Protein AF-A0A954YYA7-F1 (afdb_monomer_lite)

Radius of gyration: 31.69 Å; chains: 1; bounding box: 72×31×92 Å

Structure (mmCIF, N/CA/C/O backbone):
data_AF-A0A954YYA7-F1
#
_entry.id   AF-A0A954YYA7-F1
#
loop_
_atom_site.group_PDB
_atom_site.id
_atom_site.type_symbol
_atom_site.label_atom_id
_atom_site.label_alt_id
_atom_site.label_comp_id
_atom_site.label_asym_id
_atom_site.label_entity_id
_atom_site.label_seq_id
_atom_site.pdbx_PDB_ins_code
_atom_site.Cartn_x
_atom_site.Cartn_y
_atom_site.Cartn_z
_atom_site.occupancy
_atom_site.B_iso_or_equiv
_atom_site.auth_seq_id
_atom_site.auth_comp_id
_atom_site.auth_asym_id
_atom_site.auth_atom_id
_atom_site.pdbx_PDB_model_num
ATOM 1 N N . MET A 1 1 ? 21.277 -7.406 -59.909 1.00 44.31 1 MET A N 1
ATOM 2 C CA . MET A 1 1 ? 22.259 -6.476 -60.504 1.00 44.31 1 MET A CA 1
ATOM 3 C C . MET A 1 1 ? 23.336 -6.189 -59.470 1.00 44.31 1 MET A C 1
ATOM 5 O O . MET A 1 1 ? 23.131 -5.370 -58.589 1.00 44.31 1 MET A O 1
ATOM 9 N N . THR A 1 2 ? 24.444 -6.922 -59.521 1.00 53.91 2 THR A N 1
ATOM 10 C CA . THR A 1 2 ? 25.636 -6.702 -58.695 1.00 53.91 2 THR A CA 1
ATOM 11 C C . THR A 1 2 ? 26.531 -5.709 -59.429 1.00 53.91 2 THR A C 1
ATOM 13 O O . THR A 1 2 ? 27.188 -6.060 -60.407 1.00 53.91 2 THR A O 1
ATOM 16 N N . GLN A 1 3 ? 26.519 -4.442 -59.009 1.00 51.59 3 GLN A N 1
ATOM 17 C CA . GLN A 1 3 ? 27.527 -3.480 -59.451 1.00 51.59 3 GLN A CA 1
ATOM 18 C C . GLN A 1 3 ? 28.881 -3.970 -58.930 1.00 51.59 3 GLN A C 1
ATOM 20 O O . GLN A 1 3 ? 29.188 -3.861 -57.746 1.00 51.59 3 GLN A O 1
ATOM 25 N N . SER A 1 4 ? 29.657 -4.584 -59.820 1.00 55.78 4 SER A N 1
ATOM 26 C CA . SER A 1 4 ? 31.029 -4.997 -59.561 1.00 55.78 4 SER A CA 1
ATOM 27 C C . SER A 1 4 ? 31.821 -3.773 -59.104 1.00 55.78 4 SER A C 1
ATOM 29 O O . SER A 1 4 ? 31.998 -2.834 -59.881 1.00 55.78 4 SER A O 1
ATOM 31 N N . GLN A 1 5 ? 32.277 -3.774 -57.848 1.00 58.59 5 GLN A N 1
ATOM 32 C CA . GLN A 1 5 ? 33.229 -2.798 -57.322 1.00 58.59 5 GLN A CA 1
ATOM 33 C C . GLN A 1 5 ? 34.482 -2.845 -58.196 1.00 58.59 5 GLN A C 1
ATOM 35 O O . GLN A 1 5 ? 35.354 -3.695 -58.031 1.00 58.59 5 GLN A O 1
ATOM 40 N N . LYS A 1 6 ? 34.559 -1.945 -59.174 1.00 69.56 6 LYS A N 1
ATOM 41 C CA . LYS A 1 6 ? 35.792 -1.685 -59.904 1.00 69.56 6 LYS A CA 1
ATOM 42 C C . LYS A 1 6 ? 36.739 -1.069 -58.880 1.00 69.56 6 LYS A C 1
ATOM 44 O O . LYS A 1 6 ? 36.570 0.094 -58.525 1.00 69.56 6 LYS A O 1
ATOM 49 N N . ALA A 1 7 ? 37.645 -1.878 -58.331 1.00 70.69 7 ALA A N 1
ATOM 50 C CA . ALA A 1 7 ? 38.639 -1.429 -57.367 1.00 70.69 7 ALA A CA 1
ATOM 51 C C . ALA A 1 7 ? 39.423 -0.275 -58.001 1.00 70.69 7 ALA A C 1
ATOM 53 O O . ALA A 1 7 ? 40.183 -0.472 -58.947 1.00 70.69 7 ALA A O 1
ATOM 54 N N . ILE A 1 8 ? 39.156 0.947 -57.542 1.00 74.69 8 ILE A N 1
ATOM 55 C CA . ILE A 1 8 ? 39.875 2.128 -58.001 1.00 74.69 8 ILE A CA 1
ATOM 56 C C . ILE A 1 8 ? 41.292 1.982 -57.463 1.00 74.69 8 ILE A C 1
ATOM 58 O O . ILE A 1 8 ? 41.504 1.996 -56.249 1.00 74.69 8 ILE A O 1
ATOM 62 N N . ASN A 1 9 ? 42.249 1.794 -58.367 1.00 78.12 9 ASN A N 1
ATOM 63 C CA . ASN A 1 9 ? 43.643 1.686 -57.996 1.00 78.12 9 ASN A CA 1
ATOM 64 C C . ASN A 1 9 ? 44.136 3.073 -57.563 1.00 78.12 9 ASN A C 1
ATOM 66 O O . ASN A 1 9 ? 44.292 3.979 -58.379 1.00 78.12 9 ASN A O 1
ATOM 70 N N . LEU A 1 10 ? 44.331 3.260 -56.255 1.00 71.69 10 LEU A N 1
ATOM 71 C CA . LEU A 1 10 ? 44.758 4.531 -55.650 1.00 71.69 10 LEU A CA 1
ATOM 72 C C . LEU A 1 10 ? 46.127 5.011 -56.171 1.00 71.69 10 LEU A C 1
ATOM 74 O O . LEU A 1 10 ? 46.476 6.176 -55.969 1.00 71.69 10 LEU A O 1
ATOM 78 N N . SER A 1 11 ? 46.894 4.133 -56.830 1.00 77.25 11 SER A N 1
ATOM 79 C CA . SER A 1 11 ? 48.150 4.474 -57.506 1.00 77.25 11 SER A CA 1
ATOM 80 C C . SER A 1 11 ? 47.963 5.353 -58.740 1.00 77.25 11 SER A C 1
ATOM 82 O O . SER A 1 11 ? 48.887 6.087 -59.080 1.00 77.25 11 SER A O 1
ATOM 84 N N . ASP A 1 12 ? 46.790 5.302 -59.377 1.00 84.75 12 ASP A N 1
ATOM 85 C CA . ASP A 1 12 ? 46.539 5.931 -60.681 1.00 84.75 12 ASP A CA 1
ATOM 86 C C . ASP A 1 12 ? 45.862 7.308 -60.540 1.00 84.75 12 ASP A C 1
ATOM 88 O O . ASP A 1 12 ? 45.637 8.006 -61.526 1.00 84.75 12 ASP A O 1
ATOM 92 N N . MET A 1 13 ? 45.531 7.710 -59.308 1.00 84.81 13 MET A N 1
ATOM 93 C CA . MET A 1 13 ? 44.967 9.023 -58.997 1.00 84.81 13 MET A CA 1
ATOM 94 C C . MET A 1 13 ? 46.057 10.095 -58.875 1.00 84.81 13 MET A C 1
ATOM 96 O O . MET A 1 13 ? 47.119 9.859 -58.291 1.00 84.81 13 MET A O 1
ATOM 100 N N . ASP A 1 14 ? 45.747 11.309 -59.336 1.00 92.12 14 ASP A N 1
ATOM 101 C CA . ASP A 1 14 ? 46.601 12.480 -59.134 1.00 92.12 14 ASP A CA 1
ATOM 102 C C . ASP A 1 14 ? 46.835 12.741 -57.631 1.00 92.12 14 ASP A C 1
ATOM 104 O O . ASP A 1 14 ? 45.946 12.524 -56.795 1.00 92.12 14 ASP A O 1
ATOM 108 N N . ARG A 1 15 ? 48.046 13.187 -57.263 1.00 91.00 15 ARG A N 1
ATOM 109 C CA . ARG A 1 15 ? 48.464 13.319 -55.851 1.00 91.00 15 ARG A CA 1
ATOM 110 C C . ARG A 1 15 ? 47.495 14.176 -55.020 1.00 91.00 15 ARG A C 1
ATOM 112 O O . ARG A 1 15 ? 47.099 13.700 -53.957 1.00 91.00 15 ARG A O 1
ATOM 119 N N . PRO A 1 16 ? 47.042 15.361 -55.483 1.00 93.69 16 PRO A N 1
ATOM 120 C CA . PRO A 1 16 ? 46.102 16.192 -54.733 1.00 93.69 16 PRO A CA 1
ATOM 121 C C . PRO A 1 16 ? 44.741 15.517 -54.531 1.00 93.69 16 PRO A C 1
ATOM 123 O O . PRO A 1 16 ? 44.130 15.646 -53.470 1.00 93.69 16 PRO A O 1
ATOM 126 N N . GLU A 1 17 ? 44.257 14.764 -55.525 1.00 90.81 17 GLU A N 1
ATOM 127 C CA . GLU A 1 17 ? 42.983 14.051 -55.415 1.00 90.81 17 GLU A CA 1
ATOM 128 C C . GLU A 1 17 ? 43.077 12.910 -54.396 1.00 90.81 17 GLU A C 1
ATOM 130 O O . GLU A 1 17 ? 42.162 12.706 -53.592 1.00 90.81 17 GLU A O 1
ATOM 135 N N . ARG A 1 18 ? 44.200 12.184 -54.400 1.00 90.12 18 ARG A N 1
ATOM 136 C CA . ARG A 1 18 ? 44.479 11.127 -53.426 1.00 90.12 18 ARG A CA 1
ATOM 137 C C . ARG A 1 18 ? 44.562 11.690 -52.013 1.00 90.12 18 ARG A C 1
ATOM 139 O O . ARG A 1 18 ? 43.928 11.141 -51.116 1.00 90.12 18 ARG A O 1
ATOM 146 N N . ASP A 1 19 ? 45.273 12.796 -51.825 1.00 93.06 19 ASP A N 1
ATOM 147 C CA . ASP A 1 19 ? 45.424 13.429 -50.514 1.00 93.06 19 ASP A CA 1
ATOM 148 C C . ASP A 1 19 ? 44.073 13.939 -49.982 1.00 93.06 19 ASP A C 1
ATOM 150 O O . ASP A 1 19 ? 43.761 13.744 -48.803 1.00 93.06 19 ASP A O 1
ATOM 154 N N . ARG A 1 20 ? 43.211 14.475 -50.861 1.00 94.69 20 ARG A N 1
ATOM 155 C CA . ARG A 1 20 ? 41.826 14.840 -50.523 1.00 94.69 20 ARG A CA 1
ATOM 156 C C . ARG A 1 20 ? 41.013 13.633 -50.045 1.00 94.69 20 ARG A C 1
ATOM 158 O O . ARG A 1 20 ? 40.434 13.699 -48.964 1.00 94.69 20 ARG A O 1
ATOM 165 N N . LYS A 1 21 ? 40.999 12.521 -50.796 1.00 90.25 21 LYS A N 1
ATOM 166 C CA . LYS A 1 21 ? 40.248 11.309 -50.398 1.00 90.25 21 LYS A CA 1
ATOM 167 C C . LYS A 1 21 ? 40.795 10.684 -49.113 1.00 90.25 21 LYS A C 1
ATOM 169 O O . LYS A 1 21 ? 40.025 10.213 -48.284 1.00 90.25 21 LYS A O 1
ATOM 174 N N . LEU A 1 22 ? 42.113 10.704 -48.905 1.00 91.69 22 LEU A N 1
ATOM 175 C CA . LEU A 1 22 ? 42.722 10.245 -47.652 1.00 91.69 22 LEU A CA 1
ATOM 176 C C . LEU A 1 22 ? 42.340 11.139 -46.462 1.00 91.69 22 LEU A C 1
ATOM 178 O O . LEU A 1 22 ? 42.164 10.637 -45.352 1.00 91.69 22 LEU A O 1
ATOM 182 N N . SER A 1 23 ? 42.204 12.452 -46.668 1.00 95.50 23 SER A N 1
ATOM 183 C CA . SER A 1 23 ? 41.681 13.369 -45.649 1.00 95.50 23 SER A CA 1
ATOM 184 C C . SER A 1 23 ? 40.224 13.059 -45.302 1.00 95.50 23 SER A C 1
ATOM 186 O O . SER A 1 23 ? 39.903 12.912 -44.127 1.00 95.50 23 SER A O 1
ATOM 188 N N . GLU A 1 24 ? 39.375 12.869 -46.312 1.00 94.81 24 GLU A N 1
ATOM 189 C CA . GLU A 1 24 ? 37.959 12.519 -46.144 1.00 94.81 24 GLU A CA 1
ATOM 190 C C . GLU A 1 24 ? 37.781 11.176 -45.414 1.00 94.81 24 GLU A C 1
ATOM 192 O O . GLU A 1 24 ? 37.002 11.076 -44.470 1.00 94.81 24 GLU A O 1
ATOM 197 N N . ILE A 1 25 ? 38.573 10.152 -45.757 1.00 95.19 25 ILE A N 1
ATOM 198 C CA . ILE A 1 25 ? 38.561 8.861 -45.047 1.00 95.19 25 ILE A CA 1
ATOM 199 C C . ILE A 1 25 ? 38.929 9.031 -43.567 1.00 95.19 25 ILE A C 1
ATOM 201 O O . ILE A 1 25 ? 38.339 8.371 -42.709 1.00 95.19 25 ILE A O 1
ATOM 205 N N . ARG A 1 26 ? 39.905 9.891 -43.244 1.00 96.81 26 ARG A N 1
ATOM 206 C CA . ARG A 1 26 ? 40.284 10.161 -41.847 1.00 96.81 26 ARG A CA 1
ATOM 207 C C . ARG A 1 26 ? 39.162 10.861 -41.085 1.00 96.81 26 ARG A C 1
ATOM 209 O O . ARG A 1 26 ? 38.877 10.456 -39.962 1.00 96.81 26 ARG A O 1
ATOM 216 N N . GLU A 1 27 ? 38.511 11.849 -41.695 1.00 97.69 27 GLU A N 1
ATOM 217 C CA . GLU A 1 27 ? 37.363 12.548 -41.108 1.00 97.69 27 GLU A CA 1
ATOM 218 C C . GLU A 1 27 ? 36.188 11.595 -40.859 1.00 97.69 27 GLU A C 1
ATOM 220 O O . GLU A 1 27 ? 35.654 11.543 -39.752 1.00 97.69 27 GLU A O 1
ATOM 225 N N . LEU A 1 28 ? 35.832 10.773 -41.849 1.00 96.56 28 LEU A N 1
ATOM 226 C CA . LEU A 1 28 ? 34.753 9.795 -41.715 1.00 96.56 28 LEU A CA 1
ATOM 227 C C . LEU A 1 28 ? 35.048 8.762 -40.626 1.00 96.56 28 LEU A C 1
ATOM 229 O O . LEU A 1 28 ? 34.168 8.461 -39.825 1.00 96.56 28 LEU A O 1
ATOM 233 N N . ARG A 1 29 ? 36.283 8.253 -40.539 1.00 97.38 29 ARG A N 1
ATOM 234 C CA . ARG A 1 29 ? 36.686 7.347 -39.450 1.00 97.38 29 ARG A CA 1
ATOM 235 C C . ARG A 1 29 ? 36.600 8.017 -38.081 1.00 97.38 29 ARG A C 1
ATOM 237 O O . ARG A 1 29 ? 36.131 7.382 -37.144 1.00 97.38 29 ARG A O 1
ATOM 244 N N . ALA A 1 30 ? 37.010 9.281 -37.967 1.00 97.75 30 ALA A N 1
ATOM 245 C CA . ALA A 1 30 ? 36.882 10.038 -36.724 1.00 97.75 30 ALA A CA 1
ATOM 246 C C . ALA A 1 30 ? 35.409 10.234 -36.333 1.00 97.75 30 ALA A C 1
ATOM 248 O O . ALA A 1 30 ? 35.054 10.070 -35.169 1.00 97.75 30 ALA A O 1
ATOM 249 N N . ARG A 1 31 ? 34.537 10.516 -37.309 1.00 97.31 31 ARG A N 1
ATOM 250 C CA . ARG A 1 31 ? 33.094 10.650 -37.084 1.00 97.31 31 ARG A CA 1
ATOM 251 C C . ARG A 1 31 ? 32.435 9.327 -36.690 1.00 97.31 31 ARG A C 1
ATOM 253 O O . ARG A 1 31 ? 31.595 9.335 -35.799 1.00 97.31 31 ARG A O 1
ATOM 260 N N . ILE A 1 32 ? 32.821 8.210 -37.312 1.00 96.94 32 ILE A N 1
ATOM 261 C CA . ILE A 1 32 ? 32.357 6.869 -36.921 1.00 96.94 32 ILE A CA 1
ATOM 262 C C . ILE A 1 32 ? 32.780 6.568 -35.483 1.00 96.94 32 ILE A C 1
ATOM 264 O O . ILE A 1 32 ? 31.924 6.246 -34.673 1.00 96.94 32 ILE A O 1
ATOM 268 N N . ALA A 1 33 ? 34.057 6.764 -35.141 1.00 97.25 33 ALA A N 1
ATOM 269 C CA . ALA A 1 33 ? 34.550 6.518 -33.786 1.00 97.25 33 ALA A CA 1
ATOM 270 C C . ALA A 1 33 ? 33.834 7.385 -32.730 1.00 97.25 33 ALA A C 1
ATOM 272 O O . ALA A 1 33 ? 33.545 6.911 -31.635 1.00 97.25 33 ALA A O 1
ATOM 273 N N . ALA A 1 34 ? 33.516 8.643 -33.057 1.00 97.06 34 ALA A N 1
ATOM 274 C CA . ALA A 1 34 ? 32.732 9.512 -32.181 1.00 97.06 34 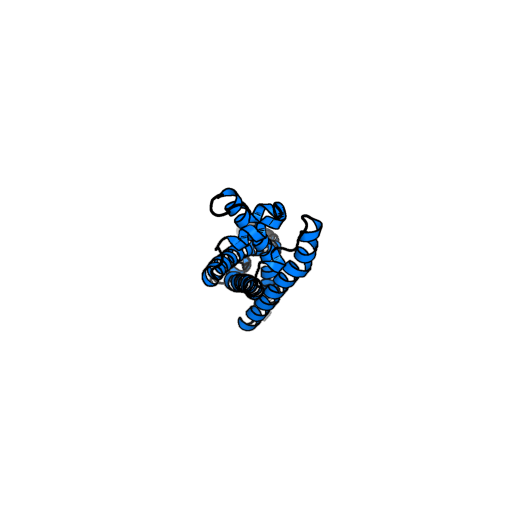ALA A CA 1
ATOM 275 C C . ALA A 1 34 ? 31.296 8.996 -31.988 1.00 97.06 34 ALA A C 1
ATOM 277 O O . ALA A 1 34 ? 30.824 8.920 -30.860 1.00 97.06 34 ALA A O 1
ATOM 278 N N . LEU A 1 35 ? 30.625 8.582 -33.068 1.00 96.69 35 LEU A N 1
ATOM 279 C CA . LEU A 1 35 ? 29.275 8.018 -32.996 1.00 96.69 35 LEU A CA 1
ATOM 280 C C . LEU A 1 35 ? 29.241 6.684 -32.241 1.00 96.69 35 LEU A C 1
ATOM 282 O O . LEU A 1 35 ? 28.322 6.452 -31.468 1.00 96.69 35 LEU A O 1
ATOM 286 N N . GLU A 1 36 ? 30.238 5.820 -32.424 1.00 96.00 36 GLU A N 1
ATOM 287 C CA . GLU A 1 36 ? 30.372 4.574 -31.659 1.00 96.00 36 GLU A CA 1
ATOM 288 C C . GLU A 1 36 ? 30.577 4.857 -30.165 1.00 96.00 36 GLU A C 1
ATOM 290 O O . GLU A 1 36 ? 29.981 4.186 -29.323 1.00 96.00 36 GLU A O 1
ATOM 295 N N . ALA A 1 37 ? 31.366 5.880 -29.822 1.00 94.50 37 ALA A N 1
ATOM 296 C CA . ALA A 1 37 ? 31.530 6.319 -28.439 1.00 94.50 37 ALA A CA 1
ATOM 297 C C . ALA A 1 37 ? 30.236 6.912 -27.851 1.00 94.50 37 ALA A C 1
ATOM 299 O O . ALA A 1 37 ? 29.955 6.708 -26.671 1.00 94.50 37 ALA A O 1
ATOM 300 N N . ASP A 1 38 ? 29.441 7.627 -28.649 1.00 93.00 38 ASP A N 1
ATOM 301 C CA . ASP A 1 38 ? 28.132 8.151 -28.241 1.00 93.00 38 ASP A CA 1
ATOM 302 C C . ASP A 1 38 ? 27.122 7.020 -28.018 1.00 93.00 38 ASP A C 1
ATOM 304 O O . ASP A 1 38 ? 26.497 6.965 -26.962 1.00 93.00 38 ASP A O 1
ATOM 308 N N . ILE A 1 39 ? 27.036 6.059 -28.944 1.00 90.31 39 ILE A N 1
ATOM 309 C CA . ILE A 1 39 ? 26.185 4.868 -28.803 1.00 90.31 39 ILE A CA 1
ATOM 310 C C . ILE A 1 39 ? 26.599 4.064 -27.569 1.00 90.31 39 ILE A C 1
ATOM 312 O O . ILE A 1 39 ? 25.745 3.681 -26.778 1.00 90.31 39 ILE A O 1
ATOM 316 N N . GLY A 1 40 ? 27.902 3.862 -27.350 1.00 89.50 40 GLY A N 1
ATOM 317 C CA . GLY A 1 40 ? 28.399 3.161 -26.167 1.00 89.50 40 GLY A CA 1
ATOM 318 C C . GLY A 1 40 ? 28.036 3.867 -24.855 1.00 89.50 40 GLY A C 1
ATOM 319 O O . GLY A 1 40 ? 27.755 3.201 -23.858 1.00 89.50 40 GLY A O 1
ATOM 320 N N . ARG A 1 41 ? 27.992 5.208 -24.845 1.00 87.50 41 ARG A N 1
ATOM 321 C CA . ARG A 1 41 ? 27.509 5.989 -23.695 1.00 87.50 41 ARG A CA 1
ATOM 322 C C . ARG A 1 41 ? 26.007 5.830 -23.491 1.00 87.50 41 ARG A C 1
ATOM 324 O O . ARG A 1 41 ? 25.597 5.544 -22.371 1.00 87.50 41 ARG A O 1
ATOM 331 N N . ASP A 1 42 ? 25.214 5.933 -24.552 1.00 84.25 42 ASP A N 1
ATOM 332 C CA . ASP A 1 42 ? 23.760 5.747 -24.498 1.00 84.25 42 ASP A CA 1
ATOM 333 C C . ASP A 1 42 ? 23.376 4.322 -24.068 1.00 84.25 42 ASP A C 1
ATOM 335 O O . ASP A 1 42 ? 22.430 4.133 -23.305 1.00 84.25 42 ASP A O 1
ATOM 339 N N . GLU A 1 43 ? 24.122 3.306 -24.508 1.00 85.44 43 GLU A N 1
ATOM 340 C CA . GLU A 1 43 ? 23.940 1.912 -24.096 1.00 85.44 43 GLU A CA 1
ATOM 341 C C . GLU A 1 43 ? 24.333 1.696 -22.633 1.00 85.44 43 GLU A C 1
ATOM 343 O O . GLU A 1 43 ? 23.597 1.043 -21.887 1.00 85.44 43 GLU A O 1
ATOM 348 N N . ALA A 1 44 ? 25.450 2.279 -22.187 1.00 84.12 44 ALA A N 1
ATOM 349 C CA . ALA A 1 44 ? 25.839 2.258 -20.780 1.00 84.12 44 ALA A CA 1
ATOM 350 C C . ALA A 1 44 ? 24.775 2.945 -19.906 1.00 84.12 44 ALA A C 1
ATOM 352 O O . ALA A 1 44 ? 24.381 2.400 -18.870 1.00 84.12 44 ALA A O 1
ATOM 353 N N . GLU A 1 45 ? 24.238 4.081 -20.355 1.00 83.25 45 GLU A N 1
ATOM 354 C CA . GLU A 1 45 ? 23.123 4.775 -19.711 1.00 83.25 45 GLU A CA 1
ATOM 355 C C . GLU A 1 45 ? 21.819 3.960 -19.732 1.00 83.25 45 GLU A C 1
ATOM 357 O O . GLU A 1 45 ? 21.086 3.908 -18.746 1.00 83.25 45 GLU A O 1
ATOM 362 N N . ALA A 1 46 ? 21.519 3.257 -20.819 1.00 81.38 46 ALA A N 1
ATOM 363 C CA . ALA A 1 46 ? 20.350 2.387 -20.881 1.00 81.38 46 ALA A CA 1
ATOM 364 C C . ALA A 1 46 ? 20.496 1.158 -19.966 1.00 81.38 46 ALA A C 1
ATOM 366 O O . ALA A 1 46 ? 19.500 0.668 -19.427 1.00 81.38 46 ALA A O 1
ATOM 367 N N . SER A 1 47 ? 21.721 0.664 -19.768 1.00 83.62 47 SER A N 1
ATOM 368 C CA . SER A 1 47 ? 21.990 -0.567 -19.019 1.00 83.62 47 SER A CA 1
ATOM 369 C C . SER A 1 47 ? 21.799 -0.438 -17.503 1.00 83.62 47 SER A C 1
A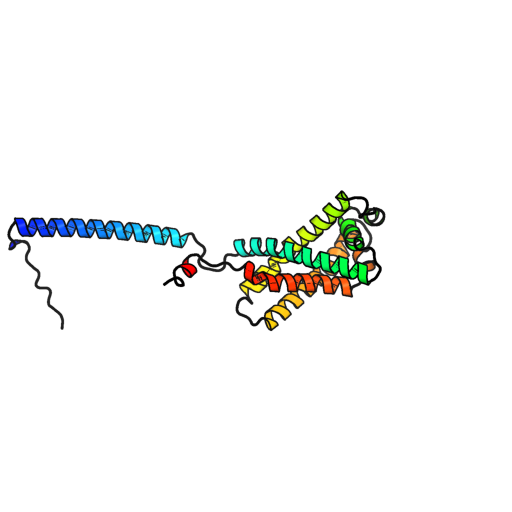TOM 371 O O . SER A 1 47 ? 21.434 -1.423 -16.859 1.00 83.62 47 SER A O 1
ATOM 373 N N . TRP A 1 48 ? 21.997 0.753 -16.917 1.00 84.88 48 TRP A N 1
ATOM 374 C CA . TRP A 1 48 ? 21.839 0.939 -15.466 1.00 84.88 48 TRP A CA 1
ATOM 375 C C . TRP A 1 48 ? 20.375 1.089 -15.038 1.00 84.88 48 TRP A C 1
ATOM 377 O O . TRP A 1 48 ? 20.030 0.762 -13.899 1.00 84.88 48 TRP A O 1
ATOM 387 N N . ALA A 1 49 ? 19.506 1.582 -15.925 1.00 87.00 49 ALA A N 1
ATOM 388 C CA . ALA A 1 49 ? 18.097 1.776 -15.617 1.00 87.00 49 ALA A CA 1
ATOM 389 C C . ALA A 1 49 ? 17.333 0.437 -15.690 1.00 87.00 49 ALA A C 1
ATOM 391 O O . ALA A 1 49 ? 17.46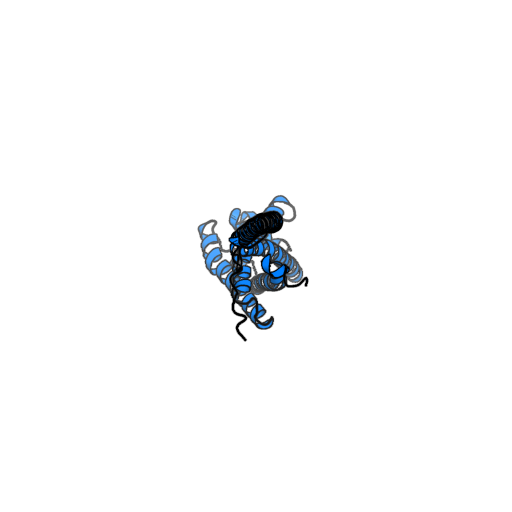2 -0.303 -16.669 1.00 87.00 49 ALA A O 1
ATOM 392 N N . PRO A 1 50 ? 16.485 0.108 -14.698 1.00 88.75 50 PRO A N 1
ATOM 393 C CA . PRO A 1 50 ? 15.701 -1.119 -14.735 1.00 88.75 50 PRO A CA 1
ATOM 394 C C . PRO A 1 50 ? 14.719 -1.089 -15.915 1.00 88.75 50 PRO A C 1
ATOM 396 O O . PRO A 1 50 ? 13.811 -0.264 -15.968 1.00 88.75 50 PRO A O 1
ATOM 399 N N . GLN A 1 51 ? 14.882 -2.029 -16.849 1.00 88.12 51 GLN A N 1
ATOM 400 C CA . GLN A 1 51 ? 14.058 -2.129 -18.065 1.00 88.12 51 GLN A CA 1
ATOM 401 C C . GLN A 1 51 ? 12.686 -2.785 -17.825 1.00 88.12 51 GLN A C 1
ATOM 403 O O . GLN A 1 51 ? 11.848 -2.839 -18.721 1.00 88.12 51 GLN A O 1
ATOM 408 N N . GLY A 1 52 ? 12.446 -3.313 -16.623 1.00 89.19 52 GLY A N 1
ATOM 409 C CA . GLY A 1 52 ? 11.261 -4.108 -16.315 1.00 89.19 52 GLY A CA 1
ATOM 410 C C . GLY A 1 52 ? 10.709 -3.861 -14.918 1.00 89.19 52 GLY A C 1
ATOM 411 O O . GLY A 1 52 ? 10.704 -2.745 -14.402 1.00 89.19 52 GLY A O 1
ATOM 412 N N . TYR A 1 53 ? 10.202 -4.927 -14.300 1.00 93.00 53 TYR A N 1
ATOM 413 C CA . TYR A 1 53 ? 9.579 -4.843 -12.985 1.00 93.00 53 TYR A CA 1
ATOM 414 C C . TYR A 1 53 ? 10.611 -4.486 -11.907 1.00 93.00 53 TYR A C 1
ATOM 416 O O . TYR A 1 53 ? 11.448 -5.308 -11.536 1.00 93.00 53 TYR A O 1
ATOM 424 N N . TYR A 1 54 ? 10.530 -3.263 -11.381 1.00 95.69 54 TYR A N 1
ATOM 425 C CA . TYR A 1 54 ? 11.458 -2.774 -10.369 1.00 95.69 54 TYR A CA 1
ATOM 426 C C . TYR A 1 54 ? 10.894 -2.953 -8.954 1.00 95.69 54 TYR A C 1
ATOM 428 O O . TYR A 1 54 ? 10.220 -2.078 -8.414 1.00 95.69 54 TYR A O 1
ATOM 436 N N . THR A 1 55 ? 11.162 -4.106 -8.335 1.00 96.56 55 THR A N 1
ATOM 437 C CA . THR A 1 55 ? 10.582 -4.477 -7.030 1.00 96.56 55 THR A CA 1
ATOM 438 C C . THR A 1 55 ? 10.805 -3.426 -5.944 1.00 96.56 55 THR A C 1
ATOM 440 O O . THR A 1 55 ? 9.865 -3.121 -5.221 1.00 96.56 55 THR A O 1
ATOM 443 N N . ALA A 1 56 ? 12.003 -2.839 -5.842 1.00 96.50 56 ALA A N 1
ATOM 444 C CA . ALA A 1 56 ? 12.290 -1.826 -4.823 1.00 96.50 5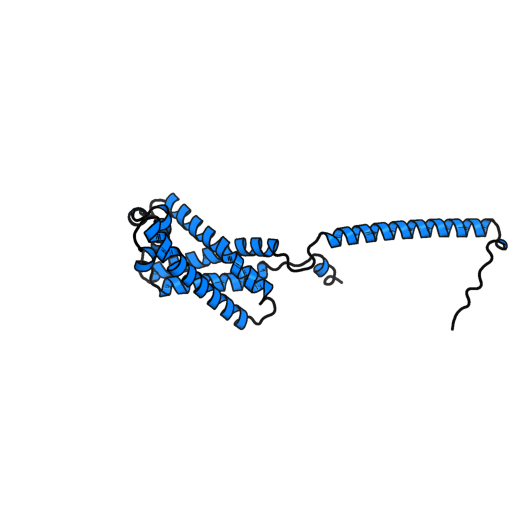6 ALA A CA 1
ATOM 445 C C . ALA A 1 56 ? 11.376 -0.596 -4.961 1.00 96.50 56 ALA A C 1
ATOM 447 O O . ALA A 1 56 ? 10.809 -0.140 -3.970 1.00 96.50 56 ALA A O 1
ATOM 448 N N . TYR A 1 57 ? 11.149 -0.126 -6.193 1.00 97.19 57 TYR A N 1
ATOM 449 C CA . TYR A 1 57 ? 10.183 0.937 -6.465 1.00 97.19 57 TYR A CA 1
ATOM 450 C C . TYR A 1 57 ? 8.770 0.535 -6.026 1.00 97.19 57 TYR A C 1
ATOM 452 O O . TYR A 1 57 ? 8.107 1.298 -5.329 1.00 97.19 57 TYR A O 1
ATOM 460 N N . TYR A 1 58 ? 8.315 -0.676 -6.367 1.00 97.69 58 TYR A N 1
ATOM 461 C CA . TYR A 1 58 ? 6.984 -1.145 -5.970 1.00 97.69 58 TYR A CA 1
ATOM 462 C C . TYR A 1 58 ? 6.845 -1.357 -4.453 1.00 97.69 58 TYR A C 1
ATOM 464 O O . TYR A 1 58 ? 5.756 -1.179 -3.917 1.00 97.69 58 TYR A O 1
ATOM 472 N N . VAL A 1 59 ? 7.919 -1.676 -3.731 1.00 98.12 59 VAL A N 1
ATOM 473 C CA . VAL A 1 59 ? 7.898 -1.708 -2.260 1.00 98.12 59 VAL A CA 1
ATOM 474 C C . VAL A 1 59 ? 7.668 -0.304 -1.708 1.00 98.12 59 VAL A C 1
ATOM 476 O O . VAL A 1 59 ? 6.732 -0.105 -0.939 1.00 98.12 59 VAL A O 1
ATOM 479 N N . VAL A 1 60 ? 8.455 0.682 -2.147 1.00 98.31 60 VAL A N 1
ATOM 480 C CA . VAL A 1 60 ? 8.323 2.073 -1.679 1.00 98.31 60 VAL A CA 1
ATOM 481 C C . VAL A 1 60 ? 6.968 2.666 -2.069 1.00 98.31 60 VAL A C 1
ATOM 483 O O . VAL A 1 60 ? 6.291 3.259 -1.230 1.00 98.31 60 VAL A O 1
ATOM 486 N N . ALA A 1 61 ? 6.519 2.454 -3.308 1.00 98.19 61 ALA A N 1
ATOM 487 C CA . ALA A 1 61 ? 5.187 2.860 -3.744 1.00 98.19 61 ALA A CA 1
ATOM 488 C C . ALA A 1 61 ? 4.099 2.192 -2.889 1.00 98.19 61 ALA A C 1
ATOM 490 O O . ALA A 1 61 ? 3.184 2.868 -2.430 1.00 98.19 61 ALA A O 1
ATOM 491 N N . GLY A 1 62 ? 4.226 0.892 -2.606 1.00 98.19 62 GLY A N 1
ATOM 492 C CA . GLY A 1 62 ? 3.306 0.168 -1.731 1.00 98.19 62 GLY A CA 1
ATOM 493 C C . GLY A 1 62 ? 3.251 0.738 -0.315 1.00 98.19 62 GLY A C 1
ATOM 494 O O . GLY A 1 62 ? 2.162 0.850 0.237 1.00 98.19 62 GLY A O 1
ATOM 495 N N . MET A 1 63 ? 4.388 1.168 0.239 1.00 98.50 63 MET A N 1
ATOM 496 C CA . MET A 1 63 ? 4.447 1.848 1.537 1.00 98.50 63 MET A CA 1
ATOM 497 C C . MET A 1 63 ? 3.681 3.172 1.521 1.00 98.50 63 MET A C 1
ATOM 499 O O . MET A 1 63 ? 2.808 3.389 2.359 1.00 98.50 63 MET A O 1
ATOM 503 N N . VAL A 1 64 ? 3.960 4.040 0.544 1.00 98.44 64 VAL A N 1
ATOM 504 C CA . VAL A 1 64 ? 3.301 5.351 0.423 1.00 98.44 64 VAL A CA 1
ATOM 505 C C . VAL A 1 64 ? 1.793 5.193 0.217 1.00 98.44 64 VAL A C 1
ATOM 507 O O . VAL A 1 64 ? 1.003 5.818 0.925 1.00 98.44 64 VAL A O 1
ATOM 510 N N . LEU A 1 65 ? 1.381 4.325 -0.712 1.00 98.38 65 LEU A N 1
ATOM 511 C CA . LEU A 1 65 ? -0.032 4.043 -0.971 1.00 98.38 65 LEU A CA 1
ATOM 512 C C . LEU A 1 65 ? -0.715 3.394 0.241 1.00 98.38 65 LEU A C 1
ATOM 514 O O . LEU A 1 65 ? -1.854 3.740 0.557 1.00 98.38 65 LEU A O 1
ATOM 518 N N . GLY A 1 66 ? -0.004 2.517 0.954 1.00 98.38 66 GLY A N 1
ATOM 519 C CA . GLY A 1 66 ? -0.456 1.886 2.191 1.00 98.38 66 GLY A CA 1
ATOM 520 C C . GLY A 1 66 ? -0.787 2.900 3.278 1.00 98.38 66 GLY A C 1
ATOM 521 O O . GLY A 1 66 ? -1.838 2.796 3.905 1.00 98.38 66 GLY A O 1
ATOM 522 N N . THR A 1 67 ? 0.040 3.933 3.453 1.00 98.38 67 THR A N 1
ATOM 523 C CA . THR A 1 67 ? -0.237 5.034 4.390 1.00 98.38 67 THR A CA 1
ATOM 524 C C . THR A 1 67 ? -1.538 5.764 4.042 1.00 98.38 67 THR A C 1
ATOM 526 O O . THR A 1 67 ? -2.349 6.040 4.926 1.00 98.38 67 THR A O 1
ATOM 529 N N . VAL A 1 68 ? -1.785 6.040 2.756 1.00 98.44 68 VAL A N 1
ATOM 530 C CA . VAL A 1 68 ? -3.027 6.699 2.311 1.00 98.44 68 VAL A CA 1
ATOM 531 C C . VAL A 1 68 ? -4.241 5.788 2.526 1.00 98.44 68 VAL A C 1
ATOM 533 O O . VAL A 1 68 ? -5.268 6.232 3.040 1.00 98.44 68 VAL A O 1
ATOM 536 N N . ALA A 1 69 ? -4.118 4.498 2.202 1.00 98.38 69 ALA A N 1
ATOM 537 C CA . ALA A 1 69 ? -5.163 3.507 2.451 1.00 98.38 69 ALA A CA 1
ATOM 538 C C . ALA A 1 69 ? -5.469 3.341 3.948 1.00 98.38 69 ALA A C 1
ATOM 540 O O . ALA A 1 69 ? -6.632 3.205 4.332 1.00 98.38 69 ALA A O 1
ATOM 541 N N . ALA A 1 70 ? -4.447 3.416 4.803 1.00 97.75 70 ALA A N 1
ATOM 542 C CA . ALA A 1 70 ? -4.596 3.418 6.252 1.00 97.75 70 ALA A CA 1
ATOM 543 C C . ALA A 1 70 ? -5.381 4.642 6.732 1.00 97.75 70 ALA A C 1
ATOM 545 O O . ALA A 1 70 ? -6.309 4.494 7.521 1.00 97.75 70 ALA A O 1
ATOM 546 N N . ALA A 1 71 ? -5.072 5.836 6.222 1.00 97.75 71 ALA A N 1
ATOM 547 C CA . ALA A 1 71 ? -5.803 7.051 6.572 1.00 97.75 71 ALA A CA 1
ATOM 548 C C . ALA A 1 71 ? -7.288 6.967 6.169 1.00 97.75 71 ALA A C 1
ATOM 550 O O . ALA A 1 71 ? -8.163 7.287 6.974 1.00 97.75 71 ALA A O 1
ATOM 551 N N . ALA A 1 72 ? -7.587 6.466 4.964 1.00 98.06 72 ALA A N 1
ATOM 552 C CA . ALA A 1 72 ? -8.963 6.249 4.508 1.00 98.06 72 ALA A CA 1
ATOM 553 C C . ALA A 1 72 ? -9.713 5.232 5.389 1.00 98.06 72 ALA A C 1
ATOM 555 O O . ALA A 1 72 ? -10.855 5.455 5.790 1.00 98.06 72 ALA A O 1
ATOM 556 N N . SER A 1 73 ? -9.043 4.134 5.742 1.00 96.56 73 SER A N 1
ATOM 557 C CA . SER A 1 73 ? -9.554 3.093 6.638 1.00 96.56 73 SER A CA 1
ATOM 558 C C . SER A 1 73 ? -9.799 3.623 8.062 1.00 96.56 73 SER A C 1
ATOM 560 O O . SER A 1 73 ? -10.832 3.339 8.668 1.00 96.56 73 SER A O 1
ATOM 562 N N . LEU A 1 74 ? -8.903 4.462 8.589 1.00 95.00 74 LEU A N 1
ATOM 563 C CA . LEU A 1 74 ? -9.069 5.123 9.883 1.00 95.00 74 LEU A CA 1
ATOM 564 C C . LEU A 1 74 ? -10.272 6.075 9.878 1.00 95.00 74 LEU A C 1
ATOM 566 O O . LEU A 1 74 ? -11.087 6.026 10.797 1.00 95.00 74 LEU A O 1
ATOM 570 N N . LEU A 1 75 ? -10.432 6.887 8.828 1.00 95.56 75 LEU A N 1
ATOM 571 C CA . LEU A 1 75 ? -11.592 7.768 8.674 1.00 95.56 75 LEU A CA 1
ATOM 572 C C . LEU A 1 75 ? -12.903 6.972 8.636 1.00 95.56 75 LEU A C 1
ATOM 574 O O . LEU A 1 75 ? -13.871 7.341 9.301 1.00 95.56 75 LEU A O 1
ATOM 578 N N . PHE A 1 76 ? -12.923 5.850 7.913 1.00 95.25 76 PHE A N 1
ATOM 579 C CA . PHE A 1 76 ? -14.079 4.958 7.880 1.00 95.25 76 PHE A CA 1
ATOM 580 C C . PHE A 1 76 ? -14.430 4.415 9.274 1.00 95.25 76 PHE A C 1
ATOM 582 O O . PHE A 1 76 ? -15.603 4.411 9.646 1.00 95.25 76 PHE A O 1
ATOM 589 N N . ASN A 1 77 ? -13.436 4.029 10.082 1.00 91.50 77 ASN A N 1
ATOM 590 C CA . ASN A 1 77 ? -13.678 3.611 11.466 1.00 91.50 77 ASN A CA 1
ATOM 591 C C . ASN A 1 77 ? -14.261 4.728 12.331 1.00 91.50 77 ASN A C 1
ATOM 593 O O . ASN A 1 77 ? -15.188 4.471 13.092 1.00 91.50 77 ASN A O 1
ATOM 597 N N . ILE A 1 78 ? -13.725 5.948 12.228 1.00 91.56 78 ILE A N 1
ATOM 598 C CA . ILE A 1 78 ? -14.216 7.117 12.974 1.00 91.56 78 ILE A CA 1
ATOM 599 C C . ILE A 1 78 ? -15.699 7.336 12.654 1.00 91.56 78 ILE A C 1
ATOM 601 O O . ILE A 1 78 ? -16.518 7.452 13.565 1.00 91.56 78 ILE A O 1
ATOM 605 N N . ILE A 1 79 ? -16.061 7.315 11.368 1.00 92.06 79 ILE A N 1
ATOM 606 C CA . ILE A 1 79 ? -17.452 7.446 10.918 1.00 92.06 79 ILE A CA 1
ATOM 607 C C . ILE A 1 79 ? -18.304 6.280 11.444 1.00 92.06 79 ILE A C 1
ATOM 609 O O . ILE A 1 79 ? -19.373 6.506 12.007 1.00 92.06 79 ILE A O 1
ATOM 613 N N . GLY A 1 80 ? -17.830 5.038 11.321 1.00 89.31 80 GLY A N 1
ATOM 614 C CA . GLY A 1 80 ? -18.543 3.849 11.798 1.00 89.31 80 GLY A CA 1
ATOM 615 C C . GLY A 1 80 ? -18.772 3.837 13.313 1.00 89.31 80 GLY A C 1
ATOM 616 O O . GLY A 1 80 ? -19.842 3.440 13.775 1.00 89.31 80 GLY A O 1
ATOM 617 N N . ALA A 1 81 ? -17.806 4.318 14.096 1.00 88.50 81 ALA A N 1
ATOM 618 C CA . ALA A 1 81 ? -17.940 4.478 15.540 1.00 88.50 81 ALA A CA 1
ATOM 619 C C . ALA A 1 81 ? -19.037 5.498 15.882 1.00 88.50 81 ALA A C 1
ATOM 621 O O . ALA A 1 81 ? -19.943 5.178 16.650 1.00 88.50 81 ALA A O 1
ATOM 622 N N . VAL A 1 82 ? -19.028 6.671 15.236 1.00 90.19 82 VAL A N 1
ATOM 623 C CA . VAL A 1 82 ? -20.061 7.704 15.432 1.00 90.19 82 VAL A CA 1
ATOM 624 C C . VAL A 1 82 ? -21.455 7.180 15.070 1.00 90.19 82 VAL A C 1
ATOM 626 O O . VAL A 1 82 ? -22.395 7.363 15.840 1.00 90.19 82 VAL A O 1
ATOM 629 N N . LEU A 1 83 ? -21.595 6.468 13.946 1.00 89.44 83 LEU A N 1
ATOM 630 C CA . LEU A 1 83 ? -22.879 5.901 13.509 1.00 89.44 83 LEU A CA 1
ATOM 631 C C . LEU A 1 83 ? -23.417 4.804 14.439 1.00 89.44 83 LEU A C 1
ATOM 633 O O . LEU A 1 83 ? -24.620 4.565 14.472 1.00 89.44 83 LEU A O 1
ATOM 637 N N . THR A 1 84 ? -22.543 4.142 15.199 1.00 88.25 84 THR A N 1
ATOM 638 C CA . THR A 1 84 ? -22.916 3.102 16.171 1.00 88.25 84 THR A CA 1
ATOM 639 C C . THR A 1 84 ? -23.031 3.634 17.602 1.00 88.25 84 THR A C 1
ATOM 641 O O . THR A 1 84 ? -23.211 2.849 18.532 1.00 88.25 84 THR A O 1
ATOM 644 N N . GLY A 1 85 ? -22.932 4.956 17.796 1.00 88.56 85 GLY A N 1
ATOM 645 C CA . GLY A 1 85 ? -22.997 5.597 19.112 1.00 88.56 85 GLY A CA 1
ATOM 646 C C . GLY A 1 85 ? -21.777 5.328 19.999 1.00 88.56 85 GLY A C 1
ATOM 647 O O . GLY A 1 85 ? -21.831 5.577 21.202 1.00 88.56 85 GLY A O 1
ATOM 648 N N . LYS A 1 86 ? -20.678 4.814 19.432 1.00 87.88 86 LYS A N 1
ATOM 649 C CA . LYS A 1 86 ? -19.412 4.612 20.143 1.00 87.88 86 LYS A CA 1
ATOM 650 C C . LYS A 1 86 ? -18.533 5.868 20.049 1.00 87.88 86 LYS A C 1
ATOM 652 O O . LYS A 1 86 ? -18.597 6.592 19.052 1.00 87.88 86 LYS A O 1
ATOM 657 N N . PRO A 1 87 ? -17.656 6.126 21.038 1.00 88.56 87 PRO A N 1
ATOM 658 C CA . PRO A 1 87 ? -16.688 7.213 20.940 1.00 88.56 87 PRO A CA 1
ATOM 659 C C . PRO A 1 87 ? -15.794 7.033 19.708 1.00 88.56 87 PRO A C 1
ATOM 661 O O . PRO A 1 87 ? -15.201 5.970 19.515 1.00 88.56 87 PRO A O 1
ATOM 664 N N . ALA A 1 88 ? -15.662 8.081 18.893 1.00 84.00 88 ALA A N 1
ATOM 665 C CA . ALA A 1 88 ? -14.950 8.034 17.613 1.00 84.00 88 ALA A CA 1
ATOM 666 C C . ALA A 1 88 ? -13.490 7.549 17.730 1.00 84.00 88 ALA A C 1
ATOM 668 O O . ALA A 1 88 ? -12.958 6.917 16.819 1.00 84.00 88 ALA A O 1
ATOM 669 N N . LEU A 1 89 ? -12.855 7.820 18.875 1.00 84.25 89 LEU A N 1
ATOM 670 C CA . LEU A 1 89 ? -11.460 7.481 19.163 1.00 84.25 89 LEU A CA 1
ATOM 671 C C . LEU A 1 89 ? -11.298 6.169 19.945 1.00 84.25 89 LEU A C 1
ATOM 673 O O . LEU A 1 89 ? -10.169 5.775 20.230 1.00 84.25 89 LEU A O 1
ATOM 677 N N . MET A 1 90 ? -12.392 5.459 20.254 1.00 85.69 90 MET A N 1
ATOM 678 C CA . MET A 1 90 ? -12.341 4.203 21.013 1.00 85.69 90 MET A CA 1
ATOM 679 C C . MET A 1 90 ? -11.433 3.175 20.334 1.00 85.69 90 MET A C 1
ATOM 681 O O . MET A 1 90 ? -10.680 2.481 21.009 1.00 85.69 90 MET A O 1
ATOM 685 N N . LEU A 1 91 ? -11.441 3.110 18.998 1.00 83.75 91 LEU A N 1
ATOM 686 C CA . LEU A 1 91 ? -10.576 2.194 18.256 1.00 83.75 91 LEU A CA 1
ATOM 687 C C . LEU A 1 91 ? -9.089 2.488 18.479 1.00 83.75 91 LEU A C 1
ATOM 689 O O . LEU A 1 91 ? -8.294 1.561 18.589 1.00 83.75 91 LEU A O 1
ATOM 693 N N . ILE A 1 92 ? -8.715 3.766 18.563 1.00 85.94 92 ILE A N 1
ATOM 694 C CA . ILE A 1 92 ? -7.327 4.177 18.785 1.00 85.94 92 ILE A CA 1
ATOM 695 C C . ILE A 1 92 ? -6.895 3.784 20.199 1.00 85.94 92 ILE A C 1
ATOM 697 O O . ILE A 1 92 ? -5.824 3.203 20.359 1.00 85.94 92 ILE A O 1
ATOM 701 N N . SER A 1 93 ? -7.745 4.006 21.206 1.00 86.19 93 SER A N 1
ATOM 702 C CA . SER A 1 93 ? -7.491 3.536 22.576 1.00 86.19 93 SER A CA 1
ATOM 703 C C . SER A 1 93 ? -7.357 2.014 22.640 1.00 86.19 93 SER A C 1
ATOM 705 O O . SER A 1 93 ? -6.431 1.503 23.264 1.00 86.19 93 SER A O 1
ATOM 707 N N . VAL A 1 94 ? -8.228 1.284 21.935 1.00 86.56 94 VAL A N 1
ATOM 708 C CA . VAL A 1 94 ? -8.163 -0.179 21.824 1.00 86.56 94 VAL A CA 1
ATOM 709 C C . VAL A 1 94 ? -6.868 -0.620 21.134 1.00 86.56 94 VAL A C 1
ATOM 711 O O . VAL A 1 94 ? -6.229 -1.556 21.600 1.00 86.56 94 VAL A O 1
ATOM 714 N N . TYR A 1 95 ? -6.412 0.070 20.088 1.00 84.31 95 TYR A N 1
ATOM 715 C CA . TYR A 1 95 ? -5.137 -0.227 19.423 1.00 84.31 95 TYR A CA 1
ATOM 716 C C . TYR A 1 95 ? -3.931 0.029 20.340 1.00 84.31 95 TYR A C 1
ATOM 718 O O . TYR A 1 95 ? -2.984 -0.756 20.384 1.00 84.31 95 TYR A O 1
ATOM 726 N N . LEU A 1 96 ? -3.994 1.094 21.142 1.00 87.81 96 LEU A N 1
ATOM 727 C CA . LEU A 1 96 ? -2.961 1.454 22.114 1.00 87.81 96 LEU A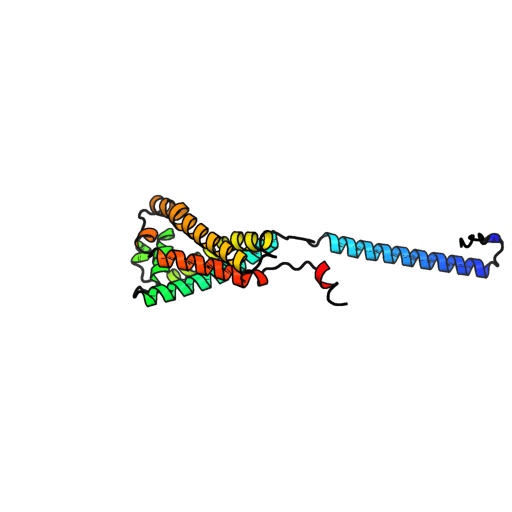 CA 1
ATOM 728 C C . LEU A 1 96 ? -2.898 0.530 23.331 1.00 87.81 96 LEU A C 1
ATOM 730 O O . LEU A 1 96 ? -1.917 0.585 24.074 1.00 87.81 96 LEU A O 1
ATOM 734 N N . THR A 1 97 ? -3.861 -0.380 23.499 1.00 86.00 97 THR A N 1
ATOM 735 C CA . THR A 1 97 ? -3.707 -1.467 24.474 1.00 86.00 97 THR A CA 1
ATOM 736 C C . THR A 1 97 ? -2.509 -2.358 24.151 1.00 86.00 97 THR A C 1
ATOM 738 O O . THR A 1 97 ? -1.988 -2.979 25.066 1.00 86.00 97 THR A O 1
ATOM 741 N N . PHE A 1 98 ? -2.018 -2.388 22.901 1.00 84.69 98 PHE A N 1
ATOM 742 C CA . PHE A 1 98 ? -0.849 -3.188 22.522 1.00 84.69 98 PHE A CA 1
ATOM 743 C C . PHE A 1 98 ? 0.489 -2.700 23.134 1.00 84.69 98 PHE A C 1
ATOM 745 O O . PHE A 1 98 ? 1.279 -3.516 23.594 1.00 84.69 98 PHE A O 1
ATOM 752 N N . PRO A 1 99 ? 0.796 -1.392 23.170 1.00 85.06 99 PRO A N 1
ATOM 753 C CA . PRO A 1 99 ? 1.958 -0.898 23.918 1.00 85.06 99 PRO A CA 1
ATOM 754 C C . PRO A 1 99 ? 1.680 -0.585 25.398 1.00 85.06 99 PRO A C 1
ATOM 756 O O . PRO A 1 99 ? 2.609 -0.631 26.201 1.00 85.06 99 PRO A O 1
ATOM 759 N N . LEU A 1 100 ? 0.446 -0.220 25.772 1.00 86.81 100 LEU A N 1
ATOM 760 C CA . LEU A 1 100 ? 0.144 0.365 27.093 1.00 86.81 100 LEU A CA 1
ATOM 761 C C . LEU A 1 100 ? -0.753 -0.506 27.992 1.00 86.81 100 LEU A C 1
ATOM 763 O O . LEU A 1 100 ? -0.982 -0.153 29.153 1.00 86.81 100 LEU A O 1
ATOM 767 N N . GLY A 1 101 ? -1.263 -1.630 27.486 1.00 87.25 101 GLY A N 1
ATOM 768 C CA . GLY A 1 101 ? -2.186 -2.512 28.202 1.00 87.25 101 GLY A CA 1
ATOM 769 C C . GLY A 1 101 ? -3.534 -1.863 28.514 1.00 87.25 101 GLY A C 1
ATOM 770 O O . GLY A 1 101 ? -3.975 -0.929 27.844 1.00 87.25 101 GLY A O 1
ATOM 771 N N . GLU A 1 102 ? -4.189 -2.344 29.570 1.00 87.75 102 GLU A N 1
ATOM 772 C CA . GLU A 1 102 ? -5.516 -1.879 30.001 1.00 87.75 102 GLU A CA 1
ATOM 773 C C . GLU A 1 102 ? -5.561 -0.375 30.324 1.00 87.75 102 GLU A C 1
ATOM 775 O O . GLU A 1 102 ? -6.588 0.275 30.131 1.00 87.75 102 GLU A O 1
ATOM 780 N N . LYS A 1 103 ? -4.428 0.221 30.726 1.00 86.81 103 LYS A N 1
ATOM 781 C CA . LYS A 1 103 ? -4.330 1.662 31.020 1.00 86.81 103 LYS A CA 1
ATOM 782 C C . LYS A 1 103 ? -4.741 2.534 29.831 1.00 86.81 103 LYS A C 1
ATOM 784 O O . LYS A 1 103 ? -5.266 3.626 30.046 1.00 86.81 103 LYS A O 1
ATOM 789 N N . ALA A 1 104 ? -4.573 2.047 28.599 1.00 85.06 104 ALA A N 1
ATOM 790 C CA . ALA A 1 104 ? -5.007 2.753 27.395 1.00 85.06 104 ALA A CA 1
ATOM 791 C C . ALA A 1 104 ? -6.527 2.987 27.345 1.00 85.06 104 ALA A C 1
ATOM 793 O O . ALA A 1 104 ? -6.969 3.952 26.730 1.00 85.06 104 ALA A O 1
ATOM 794 N N . LEU A 1 105 ? -7.322 2.133 28.002 1.00 84.00 105 LEU A N 1
ATOM 795 C CA . LEU A 1 105 ? -8.783 2.254 28.048 1.00 84.00 105 LEU A CA 1
ATOM 796 C C . LEU A 1 105 ? -9.248 3.308 29.061 1.00 84.00 105 LEU A C 1
ATOM 798 O O . LEU A 1 105 ? -10.295 3.916 28.872 1.00 84.00 105 LEU A O 1
ATOM 802 N N . SER A 1 106 ? -8.463 3.543 30.117 1.00 85.19 106 SER A N 1
ATOM 803 C CA . SER A 1 106 ? -8.744 4.583 31.120 1.00 85.19 106 SER A CA 1
ATOM 804 C C . SER A 1 106 ? -8.265 5.979 30.719 1.00 85.19 106 SER A C 1
ATOM 806 O O . SER A 1 106 ? -8.690 6.972 31.306 1.00 85.19 106 SER A O 1
ATOM 808 N N . MET A 1 107 ? -7.352 6.066 29.752 1.00 80.00 107 MET A N 1
ATOM 809 C CA . MET A 1 107 ? -6.825 7.338 29.277 1.00 80.00 107 MET A CA 1
ATOM 810 C C . MET A 1 107 ? -7.808 7.938 28.279 1.00 80.00 107 MET A C 1
ATOM 812 O O . MET A 1 107 ? -8.075 7.349 27.230 1.00 80.00 107 MET A O 1
ATOM 816 N N . ASP A 1 108 ? -8.321 9.128 28.584 1.00 79.38 108 ASP A N 1
ATOM 817 C CA . ASP A 1 108 ? -9.119 9.873 27.620 1.00 79.38 108 ASP A CA 1
ATOM 818 C C . ASP A 1 108 ? -8.207 10.349 26.478 1.00 79.38 108 ASP A C 1
ATOM 820 O O . ASP A 1 108 ? -7.511 11.366 26.571 1.00 79.38 108 ASP A O 1
ATOM 824 N N . ALA A 1 109 ? -8.183 9.575 25.392 1.00 74.12 109 ALA A N 1
ATOM 825 C CA . ALA A 1 109 ? -7.404 9.884 24.199 1.00 74.12 109 ALA A CA 1
ATOM 826 C C . ALA A 1 109 ? -7.810 11.230 23.577 1.00 74.12 109 ALA A C 1
ATOM 828 O O . ALA A 1 109 ? -6.991 11.845 22.898 1.00 74.12 109 ALA A O 1
ATOM 829 N N . ALA A 1 110 ? -9.034 11.718 23.825 1.00 72.06 110 ALA A N 1
ATOM 830 C CA . ALA A 1 110 ? -9.462 13.032 23.358 1.00 72.06 110 ALA A CA 1
ATOM 831 C C . ALA A 1 110 ? -8.791 14.172 24.141 1.00 72.06 110 ALA A C 1
ATOM 833 O O . ALA A 1 110 ? -8.543 15.238 23.580 1.00 72.06 110 ALA A O 1
ATOM 834 N N . GLN A 1 111 ? -8.458 13.947 25.415 1.00 81.56 111 GLN A N 1
ATOM 835 C CA . GLN A 1 111 ? -7.787 14.937 26.265 1.00 81.56 111 GLN A CA 1
ATOM 836 C C . GLN A 1 111 ? -6.261 14.886 26.134 1.00 81.56 111 GLN A C 1
ATOM 838 O O . GLN A 1 111 ? -5.585 15.882 26.391 1.00 81.56 111 GLN A O 1
ATOM 843 N N . ASN A 1 112 ? -5.702 13.747 25.713 1.00 85.94 112 ASN A N 1
ATOM 844 C CA . ASN A 1 112 ? -4.263 13.570 25.555 1.00 85.94 112 ASN A CA 1
ATOM 845 C C . ASN A 1 112 ? -3.858 13.470 24.076 1.00 85.94 112 ASN A C 1
ATOM 847 O O . ASN A 1 112 ? -3.768 12.383 23.499 1.00 85.94 112 ASN A O 1
ATOM 851 N N 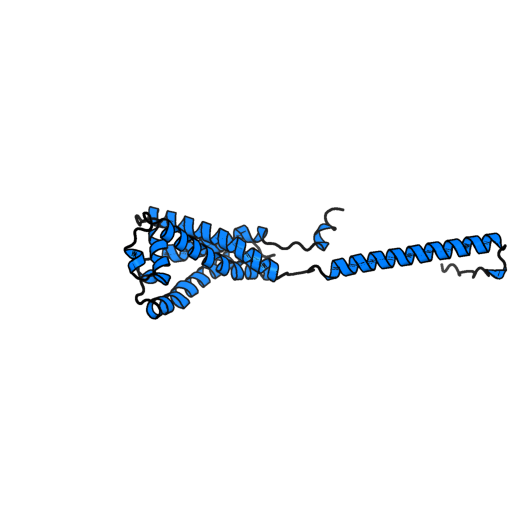. GLY A 1 113 ? -3.537 14.623 23.479 1.00 87.25 113 GLY A N 1
ATOM 852 C CA . GLY A 1 113 ? -3.121 14.716 22.076 1.00 87.25 113 GLY A CA 1
ATOM 853 C C . GLY A 1 113 ? -1.901 13.857 21.716 1.00 87.25 113 GLY A C 1
ATOM 854 O O . GLY A 1 113 ? -1.802 13.397 20.580 1.00 87.25 113 GLY A O 1
ATOM 855 N N . PHE A 1 114 ? -1.004 13.573 22.668 1.00 88.56 114 PHE A N 1
ATOM 856 C CA . PHE A 1 114 ? 0.143 12.691 22.433 1.00 88.56 114 PHE A CA 1
ATOM 857 C C . PHE A 1 114 ? -0.285 11.231 22.240 1.00 88.56 114 PHE A C 1
ATOM 859 O O . PHE A 1 114 ? 0.173 10.580 21.303 1.00 88.56 114 PHE A O 1
ATOM 866 N N . ILE A 1 115 ? -1.194 10.726 23.083 1.00 87.56 115 ILE A N 1
ATOM 867 C CA . ILE A 1 115 ? -1.750 9.366 22.968 1.00 87.56 115 ILE A CA 1
ATOM 868 C C . ILE A 1 115 ? -2.457 9.211 21.622 1.00 87.56 115 ILE A C 1
ATOM 870 O O . ILE A 1 115 ? -2.193 8.257 20.892 1.00 87.56 115 ILE A O 1
ATOM 874 N N . LEU A 1 116 ? -3.289 10.187 21.253 1.00 88.75 116 LEU A N 1
ATOM 875 C CA . LEU A 1 116 ? -3.968 10.196 19.962 1.00 88.75 116 LEU A CA 1
ATOM 876 C C . LEU A 1 116 ? -2.974 10.168 18.791 1.00 88.75 116 LEU A C 1
ATOM 878 O O . LEU A 1 116 ? -3.108 9.338 17.892 1.00 88.75 116 LEU A O 1
ATOM 882 N N . ALA A 1 117 ? -1.954 11.029 18.815 1.00 91.56 117 ALA A N 1
ATOM 883 C CA . ALA A 1 117 ? -0.932 11.078 17.773 1.00 91.56 117 ALA A CA 1
ATOM 884 C C . ALA A 1 117 ? -0.147 9.760 17.668 1.00 91.56 117 ALA A C 1
ATOM 886 O O . ALA A 1 117 ? 0.065 9.265 16.561 1.00 91.56 117 ALA A O 1
ATOM 887 N N . ALA A 1 118 ? 0.232 9.160 18.801 1.00 90.81 118 ALA A N 1
ATOM 888 C CA . ALA A 1 118 ? 0.929 7.877 18.837 1.00 90.81 118 ALA A CA 1
ATOM 889 C C . ALA A 1 118 ? 0.070 6.743 18.259 1.00 90.81 118 ALA A C 1
ATOM 891 O O . ALA A 1 118 ? 0.557 5.949 17.455 1.00 90.81 118 ALA A O 1
ATOM 892 N N . GLY A 1 119 ? -1.216 6.690 18.612 1.00 90.50 119 GLY A N 1
ATOM 893 C CA . GLY A 1 119 ? -2.134 5.675 18.101 1.00 90.50 119 GLY A CA 1
ATOM 894 C C . GLY A 1 119 ? -2.438 5.837 16.609 1.00 90.50 119 GLY A C 1
ATOM 895 O O . GLY A 1 119 ? -2.377 4.858 15.867 1.00 90.50 119 GLY A O 1
ATOM 896 N N . CYS A 1 120 ? -2.668 7.069 16.141 1.00 93.44 120 CYS A N 1
ATOM 897 C CA . CYS A 1 120 ? -2.776 7.374 14.712 1.00 93.44 120 CYS A CA 1
ATOM 898 C C . CYS A 1 120 ? -1.495 6.989 13.960 1.00 93.44 120 CYS A C 1
ATOM 900 O O . CYS A 1 120 ? -1.563 6.318 12.933 1.00 93.44 120 CYS A O 1
ATOM 902 N N . GLY A 1 121 ? -0.326 7.370 14.481 1.00 95.00 121 GLY A N 1
ATOM 903 C CA . GLY A 1 121 ? 0.970 7.044 13.886 1.00 95.00 121 GLY A CA 1
ATOM 904 C C . GLY A 1 121 ? 1.196 5.538 13.778 1.00 95.00 121 GLY A C 1
ATOM 905 O O . GLY A 1 121 ? 1.566 5.052 12.712 1.00 95.00 121 GLY A O 1
ATOM 906 N N . ALA A 1 122 ? 0.897 4.786 14.840 1.00 92.19 122 ALA A N 1
ATOM 907 C CA . ALA A 1 122 ? 0.979 3.329 14.831 1.00 92.19 122 ALA A CA 1
ATOM 908 C C . ALA A 1 122 ? 0.022 2.705 13.799 1.00 92.19 122 ALA A C 1
ATOM 910 O O . ALA A 1 122 ? 0.425 1.806 13.062 1.00 92.19 122 ALA A O 1
ATOM 911 N N . TYR A 1 123 ? -1.211 3.211 13.687 1.00 93.75 123 TYR A N 1
ATOM 912 C CA . TYR A 1 123 ? -2.183 2.746 12.691 1.00 93.75 123 TYR A CA 1
ATOM 913 C C . TYR A 1 123 ? -1.685 2.972 11.255 1.00 93.75 123 TYR A C 1
ATOM 915 O O . TYR A 1 123 ? -1.713 2.061 10.423 1.00 93.75 123 TYR A O 1
ATOM 923 N N . LEU A 1 124 ? -1.185 4.178 10.963 1.00 96.44 124 LEU A N 1
ATOM 924 C CA . LEU A 1 124 ? -0.630 4.520 9.653 1.00 96.44 124 LEU A CA 1
ATOM 925 C C . LEU A 1 124 ? 0.609 3.681 9.326 1.00 96.44 124 LEU A C 1
ATOM 927 O O . LEU A 1 124 ? 0.735 3.195 8.204 1.00 96.44 124 LEU A O 1
ATOM 931 N N . LEU A 1 125 ? 1.487 3.456 10.307 1.00 96.00 125 LEU A N 1
ATOM 932 C CA . LEU A 1 125 ? 2.686 2.635 10.149 1.00 96.00 125 LEU A CA 1
ATOM 933 C C . LEU A 1 125 ? 2.335 1.186 9.795 1.00 96.00 125 LEU A C 1
ATOM 935 O O . LEU A 1 125 ? 2.928 0.603 8.888 1.00 96.00 125 LEU A O 1
ATOM 939 N N . THR A 1 126 ? 1.342 0.600 10.463 1.00 94.69 126 THR A N 1
ATOM 940 C CA . THR A 1 126 ? 0.876 -0.751 10.135 1.00 94.69 126 THR A CA 1
ATOM 941 C C . THR A 1 126 ? 0.306 -0.814 8.721 1.00 94.69 126 THR A C 1
ATOM 943 O O . THR A 1 126 ? 0.629 -1.738 7.973 1.00 94.69 126 THR A O 1
ATOM 946 N N . GLY A 1 127 ? -0.483 0.180 8.308 1.00 97.00 127 GLY A N 1
ATOM 947 C CA . GLY A 1 127 ? -1.010 0.223 6.946 1.00 97.00 127 GLY A CA 1
ATOM 948 C C . GLY A 1 127 ? 0.051 0.489 5.872 1.00 97.00 127 GLY A C 1
ATOM 949 O O . GLY A 1 127 ? -0.046 -0.073 4.785 1.00 97.00 127 GLY A O 1
ATOM 950 N N . MET A 1 128 ? 1.115 1.235 6.182 1.00 98.38 128 MET A N 1
ATOM 951 C CA . MET A 1 128 ? 2.290 1.393 5.316 1.00 98.38 128 MET A CA 1
ATOM 952 C C . MET A 1 128 ? 2.916 0.028 4.988 1.00 98.38 128 MET A C 1
ATOM 954 O O . MET A 1 128 ? 3.095 -0.312 3.819 1.00 98.38 128 MET A O 1
ATOM 958 N N . PHE A 1 129 ? 3.189 -0.802 5.999 1.00 97.88 129 PHE A N 1
ATOM 959 C CA . PHE A 1 129 ? 3.721 -2.151 5.769 1.00 97.88 129 PHE A CA 1
ATOM 960 C C . PHE A 1 129 ? 2.699 -3.079 5.107 1.00 97.88 129 PHE A C 1
ATOM 962 O O . PHE A 1 129 ? 3.056 -3.849 4.215 1.00 97.88 129 PHE A O 1
ATOM 969 N N . GLY A 1 130 ? 1.423 -2.971 5.485 1.00 97.50 130 GLY A N 1
ATOM 970 C CA . GLY A 1 130 ? 0.330 -3.710 4.856 1.00 97.50 130 GLY A CA 1
ATOM 971 C C . GLY A 1 130 ? 0.146 -3.379 3.371 1.00 97.50 130 GLY A C 1
ATOM 972 O O . GLY A 1 130 ? -0.260 -4.245 2.600 1.00 97.50 130 GLY A O 1
ATOM 973 N N . GLY A 1 131 ? 0.492 -2.165 2.936 1.00 98.25 131 GLY A N 1
ATOM 974 C CA . GLY A 1 131 ? 0.390 -1.738 1.540 1.00 98.25 131 GLY A CA 1
ATOM 975 C C . GLY A 1 131 ? 1.388 -2.425 0.604 1.00 98.25 131 GLY A C 1
ATOM 976 O O . GLY A 1 131 ? 1.083 -2.620 -0.574 1.00 98.25 131 GLY A O 1
ATOM 977 N N . ILE A 1 132 ? 2.544 -2.866 1.116 1.00 98.44 132 ILE A N 1
ATOM 978 C CA . ILE A 1 132 ? 3.589 -3.545 0.331 1.00 98.44 132 ILE A CA 1
ATOM 979 C C . ILE A 1 132 ? 3.048 -4.795 -0.390 1.00 98.44 132 ILE A C 1
ATOM 981 O O . ILE A 1 132 ? 3.103 -4.826 -1.623 1.00 98.44 132 ILE A O 1
ATOM 985 N N . PRO A 1 133 ? 2.506 -5.822 0.300 1.00 98.38 133 PRO A N 1
ATOM 986 C CA . PRO A 1 133 ? 2.014 -7.024 -0.370 1.00 98.38 133 PRO A CA 1
ATOM 987 C C . PRO A 1 133 ? 0.845 -6.732 -1.312 1.00 98.38 133 PRO A C 1
ATOM 989 O O . PRO A 1 133 ? 0.790 -7.315 -2.392 1.00 98.38 133 PRO A O 1
ATOM 992 N N . PHE A 1 134 ? -0.054 -5.807 -0.954 1.00 98.50 134 PHE A N 1
ATOM 993 C CA . PHE A 1 134 ? -1.142 -5.370 -1.837 1.00 98.50 134 PHE A CA 1
ATOM 994 C C . PHE A 1 134 ? -0.619 -4.821 -3.152 1.00 98.50 134 PHE A C 1
ATOM 996 O O . PHE A 1 134 ? -1.027 -5.286 -4.218 1.00 98.50 134 PHE A O 1
ATOM 1003 N N . HIS A 1 135 ? 0.293 -3.853 -3.083 1.00 98.25 135 HIS A N 1
ATOM 1004 C CA . HIS A 1 135 ? 0.801 -3.213 -4.286 1.00 98.25 135 HIS A CA 1
ATOM 1005 C C . HIS A 1 135 ? 1.614 -4.186 -5.130 1.00 98.25 135 HIS A C 1
ATOM 1007 O O . HIS A 1 135 ? 1.367 -4.276 -6.327 1.00 98.25 135 HIS A O 1
ATOM 1013 N N . LEU A 1 136 ? 2.497 -4.982 -4.511 1.00 98.44 136 LEU A N 1
ATOM 1014 C CA . LEU A 1 136 ? 3.283 -6.000 -5.212 1.00 98.44 136 LEU A CA 1
ATOM 1015 C C . LEU A 1 136 ? 2.399 -7.034 -5.915 1.00 98.44 136 LEU A C 1
ATOM 1017 O O . LEU A 1 136 ? 2.650 -7.362 -7.069 1.00 98.44 136 LEU A O 1
ATOM 1021 N N . ILE A 1 137 ? 1.362 -7.555 -5.255 1.00 98.31 137 ILE A N 1
ATOM 1022 C CA . ILE A 1 137 ? 0.495 -8.574 -5.859 1.00 98.31 137 ILE A CA 1
ATOM 1023 C C . ILE A 1 137 ? -0.318 -7.971 -7.009 1.00 98.31 137 ILE A C 1
ATOM 1025 O O . ILE A 1 137 ? -0.346 -8.535 -8.107 1.00 98.31 137 ILE A O 1
ATOM 1029 N N . LEU A 1 138 ? -0.942 -6.810 -6.790 1.00 98.06 138 LEU A N 1
ATOM 1030 C CA . LEU A 1 138 ? -1.769 -6.155 -7.803 1.00 98.06 138 LEU A CA 1
ATOM 1031 C C . LEU A 1 138 ? -0.951 -5.712 -9.021 1.00 98.06 138 LEU A C 1
ATOM 1033 O O . LEU A 1 138 ? -1.422 -5.874 -10.147 1.00 98.06 138 LEU A O 1
ATOM 1037 N N . SER A 1 139 ? 0.257 -5.180 -8.822 1.00 97.25 139 SER A N 1
ATOM 1038 C CA . SER A 1 139 ? 1.113 -4.726 -9.921 1.00 97.25 139 SER A CA 1
ATOM 1039 C C . SER A 1 139 ? 1.822 -5.880 -10.633 1.00 97.25 139 SER A C 1
ATOM 1041 O O . SER A 1 139 ? 2.008 -5.819 -11.846 1.00 97.25 139 SER A O 1
ATOM 1043 N N . ARG A 1 140 ? 2.199 -6.952 -9.925 1.00 97.38 140 ARG A N 1
ATOM 1044 C CA . ARG A 1 140 ? 2.953 -8.060 -10.527 1.00 97.38 140 ARG A CA 1
ATOM 1045 C C . ARG A 1 140 ? 2.081 -9.039 -11.299 1.00 97.38 140 ARG A C 1
ATOM 1047 O O . ARG A 1 140 ? 2.528 -9.533 -12.336 1.00 97.38 140 ARG A O 1
ATOM 1054 N N . TYR A 1 141 ? 0.895 -9.350 -10.777 1.00 98.19 141 TYR A N 1
ATOM 1055 C CA . TYR A 1 141 ? 0.060 -10.444 -11.285 1.00 98.19 141 TYR A CA 1
ATOM 1056 C C . TYR A 1 141 ? -1.236 -9.972 -11.943 1.00 98.19 141 TYR A C 1
ATOM 1058 O O . TYR A 1 141 ? -1.741 -10.661 -12.822 1.00 98.19 141 TYR A O 1
ATOM 1066 N N . PHE A 1 142 ? -1.756 -8.801 -11.560 1.00 97.62 142 PHE A N 1
ATOM 1067 C CA . PHE A 1 142 ? -3.083 -8.335 -11.983 1.00 97.62 142 PHE A CA 1
ATOM 1068 C C . PHE A 1 142 ? -3.056 -6.962 -12.678 1.00 97.62 142 PHE A C 1
ATOM 1070 O O . PHE A 1 142 ? -4.087 -6.295 -12.775 1.00 97.62 142 PHE A O 1
ATOM 1077 N N . ALA A 1 143 ? -1.896 -6.508 -13.172 1.00 96.12 143 ALA A N 1
ATOM 1078 C CA . ALA A 1 143 ? -1.763 -5.174 -13.768 1.00 96.12 143 ALA A CA 1
ATOM 1079 C C . ALA A 1 143 ? -2.616 -4.971 -15.030 1.00 96.12 143 ALA A C 1
ATOM 1081 O O . ALA A 1 143 ? -3.118 -3.864 -15.243 1.00 96.12 143 ALA A O 1
ATOM 1082 N N . ASN A 1 144 ? -2.782 -6.035 -15.822 1.00 96.19 144 ASN A N 1
ATOM 1083 C CA . ASN A 1 144 ? -3.495 -6.039 -17.106 1.00 96.19 144 ASN A CA 1
ATOM 1084 C C . ASN A 1 144 ? -4.893 -6.669 -17.017 1.00 96.19 144 ASN A C 1
ATOM 1086 O O . ASN A 1 144 ? -5.576 -6.808 -18.026 1.00 96.19 144 ASN A O 1
ATOM 1090 N N . ASP A 1 145 ? -5.315 -7.078 -15.821 1.00 97.81 145 ASP A N 1
ATOM 1091 C CA . ASP A 1 145 ? -6.614 -7.705 -15.620 1.00 97.81 145 ASP A CA 1
ATOM 1092 C C . ASP A 1 145 ? -7.749 -6.676 -15.548 1.00 97.81 145 ASP A C 1
ATOM 1094 O O . ASP A 1 145 ? -7.562 -5.518 -15.158 1.00 97.81 145 ASP A O 1
ATOM 1098 N N . ALA A 1 146 ? -8.966 -7.128 -15.863 1.00 97.81 146 ALA A N 1
ATOM 1099 C CA . ALA A 1 146 ? -10.173 -6.325 -15.718 1.00 97.81 146 ALA A CA 1
ATOM 1100 C C . ALA A 1 146 ? -10.374 -5.855 -14.266 1.00 97.81 146 ALA A C 1
ATOM 1102 O O . ALA A 1 146 ? -10.067 -6.572 -13.307 1.00 97.81 146 ALA A O 1
ATOM 1103 N N . PHE A 1 147 ? -10.963 -4.667 -14.100 1.00 97.62 147 PHE A N 1
ATOM 1104 C CA . PHE A 1 147 ? -11.187 -4.052 -12.788 1.00 97.62 147 PHE A CA 1
ATOM 1105 C C . PHE A 1 147 ? -11.923 -4.980 -11.809 1.00 97.62 147 PHE A C 1
ATOM 1107 O O . PHE A 1 147 ? -11.512 -5.092 -10.659 1.00 97.62 147 PHE A O 1
ATOM 1114 N N . VAL A 1 148 ? -12.945 -5.710 -12.274 1.00 98.19 148 VAL A N 1
ATOM 1115 C CA . VAL A 1 148 ? -13.725 -6.646 -11.440 1.00 98.19 148 VAL A CA 1
ATOM 1116 C C . VAL A 1 148 ? -12.838 -7.731 -10.825 1.00 98.19 148 VAL A C 1
ATOM 1118 O O . VAL A 1 148 ? -12.912 -7.979 -9.625 1.00 98.19 148 VAL A O 1
ATOM 1121 N N . LYS A 1 149 ? -11.943 -8.340 -11.613 1.00 98.19 149 LYS A N 1
ATOM 1122 C CA . LYS A 1 149 ? -11.014 -9.366 -11.114 1.00 98.19 149 LYS A CA 1
ATOM 1123 C C . LYS A 1 149 ? -10.067 -8.778 -10.066 1.00 98.19 149 LYS A C 1
ATOM 1125 O O . LYS A 1 149 ? -9.870 -9.373 -9.011 1.00 98.19 149 LYS A O 1
ATOM 1130 N N . ARG A 1 150 ? -9.542 -7.576 -10.316 1.00 98.19 150 ARG A N 1
ATOM 1131 C CA . ARG A 1 150 ? -8.670 -6.855 -9.373 1.00 98.19 150 ARG A CA 1
ATOM 1132 C C . ARG A 1 150 ? -9.400 -6.487 -8.075 1.00 98.19 150 ARG A C 1
ATOM 1134 O O . ARG A 1 150 ? -8.817 -6.599 -7.003 1.00 98.19 150 ARG A O 1
ATOM 1141 N N . PHE A 1 151 ? -10.675 -6.108 -8.163 1.00 98.50 151 PHE A N 1
ATOM 1142 C CA . PHE A 1 151 ? -11.549 -5.831 -7.020 1.00 98.50 151 PHE A CA 1
ATOM 1143 C C . PHE A 1 151 ? -11.791 -7.063 -6.149 1.00 98.50 151 PHE A C 1
ATOM 1145 O O . PHE A 1 151 ? -11.661 -6.987 -4.925 1.00 98.50 151 PHE A O 1
ATOM 1152 N N . VAL A 1 152 ? -12.068 -8.213 -6.768 1.00 98.50 152 VAL A N 1
ATOM 1153 C CA . VAL A 1 152 ? -12.201 -9.489 -6.051 1.00 98.50 152 VAL A CA 1
ATOM 1154 C C . VAL A 1 152 ? -10.900 -9.838 -5.326 1.00 98.50 152 VAL A C 1
ATOM 1156 O O . VAL A 1 152 ? -10.928 -10.118 -4.130 1.00 98.50 152 VAL A O 1
ATOM 1159 N N . VAL A 1 153 ? -9.752 -9.742 -6.004 1.00 98.44 153 VAL A N 1
ATOM 1160 C CA . VAL A 1 153 ? -8.433 -10.007 -5.402 1.00 98.44 153 VAL A CA 1
ATOM 1161 C C . VAL A 1 153 ? -8.156 -9.067 -4.231 1.00 98.44 153 VAL A C 1
ATOM 1163 O O . VAL A 1 153 ? -7.802 -9.534 -3.153 1.00 98.44 153 VAL A O 1
ATOM 1166 N N . ALA A 1 154 ? -8.373 -7.761 -4.398 1.00 98.50 154 ALA A N 1
ATOM 1167 C CA . ALA A 1 154 ? -8.187 -6.785 -3.328 1.00 98.50 154 ALA A CA 1
ATOM 1168 C C . ALA A 1 154 ? -9.089 -7.070 -2.114 1.00 98.50 154 ALA A C 1
ATOM 1170 O O . ALA A 1 154 ? -8.651 -6.932 -0.974 1.00 98.50 154 ALA A O 1
ATOM 1171 N N . SER A 1 155 ? -10.323 -7.525 -2.347 1.00 98.69 155 SER A N 1
ATOM 1172 C CA . SER A 1 155 ? -11.254 -7.914 -1.280 1.00 98.69 155 SER A CA 1
ATOM 1173 C C . SER A 1 155 ? -10.778 -9.165 -0.537 1.00 98.69 155 SER A C 1
ATOM 1175 O O . SER A 1 155 ? -10.754 -9.175 0.692 1.00 98.69 155 SER A O 1
ATOM 1177 N N . ILE A 1 156 ? -10.328 -10.194 -1.267 1.00 98.56 156 ILE A N 1
ATOM 1178 C CA . ILE A 1 156 ? -9.748 -11.415 -0.683 1.00 98.56 156 ILE A CA 1
ATOM 1179 C C . ILE A 1 156 ? -8.517 -11.071 0.155 1.00 98.56 156 ILE A C 1
ATOM 1181 O O . ILE A 1 156 ? -8.389 -11.545 1.279 1.00 98.56 156 ILE A O 1
ATOM 1185 N N . MET A 1 157 ? -7.630 -10.218 -0.360 1.00 98.44 157 MET A N 1
ATOM 1186 C CA . MET A 1 157 ? -6.453 -9.767 0.377 1.00 98.44 157 MET A CA 1
ATOM 1187 C C . MET A 1 157 ? -6.832 -8.974 1.633 1.00 98.44 157 MET A C 1
ATOM 1189 O O . MET A 1 157 ? -6.227 -9.187 2.678 1.00 98.44 157 MET A O 1
ATOM 1193 N N . GLY A 1 158 ? -7.851 -8.107 1.564 1.00 98.25 158 GLY A N 1
ATOM 1194 C CA . GLY A 1 158 ? -8.368 -7.365 2.723 1.00 98.25 158 GLY A CA 1
ATOM 1195 C C . GLY A 1 158 ? -8.858 -8.298 3.825 1.00 98.25 158 GLY A C 1
ATOM 1196 O O . GLY A 1 158 ? -8.431 -8.186 4.973 1.00 98.25 158 GLY A O 1
ATOM 1197 N N . ILE A 1 159 ? -9.681 -9.283 3.459 1.00 98.50 159 ILE A N 1
ATOM 1198 C CA . ILE A 1 159 ? -10.155 -10.323 4.382 1.00 98.50 159 ILE A CA 1
ATOM 1199 C C . ILE A 1 159 ? -8.980 -11.151 4.918 1.00 98.50 159 ILE A C 1
ATOM 1201 O O . ILE A 1 159 ? -8.930 -11.445 6.109 1.00 98.50 159 ILE A O 1
ATOM 1205 N N . GLY A 1 160 ? -8.009 -11.494 4.069 1.00 98.06 160 GLY A N 1
ATOM 1206 C CA . GLY A 1 160 ? -6.806 -12.223 4.465 1.00 98.06 160 GLY A CA 1
ATOM 1207 C C . GLY A 1 160 ? -5.984 -11.476 5.515 1.00 98.06 160 GLY A C 1
ATOM 1208 O O . GLY A 1 160 ? -5.624 -12.062 6.534 1.00 98.06 160 GLY A O 1
ATOM 1209 N N . VAL A 1 161 ? -5.740 -10.175 5.319 1.00 96.56 161 VAL A N 1
ATOM 1210 C CA . VAL A 1 161 ? -5.046 -9.342 6.315 1.00 96.56 161 VAL A CA 1
ATOM 1211 C C . VAL A 1 161 ? -5.847 -9.252 7.604 1.00 96.56 161 VAL A C 1
ATOM 1213 O O . VAL A 1 161 ? -5.259 -9.398 8.671 1.00 96.56 161 VAL A O 1
ATOM 1216 N N . TRP A 1 162 ? -7.168 -9.077 7.532 1.00 96.94 162 TRP A N 1
ATOM 1217 C CA . TRP A 1 162 ? -8.017 -9.098 8.724 1.00 96.94 162 TRP A CA 1
ATOM 1218 C C . TRP A 1 162 ? -7.864 -10.408 9.509 1.00 96.94 162 TRP A C 1
ATOM 1220 O O . TRP A 1 162 ? -7.601 -10.371 10.711 1.00 96.94 162 TRP A O 1
ATOM 1230 N N . LEU A 1 163 ? -7.959 -11.558 8.831 1.00 97.56 163 LEU A N 1
ATOM 1231 C CA . LEU A 1 163 ? -7.834 -12.874 9.459 1.00 97.56 163 LEU A CA 1
ATOM 1232 C C . LEU A 1 163 ? -6.464 -13.071 10.112 1.00 97.56 163 LEU A C 1
ATOM 1234 O O . LEU A 1 163 ? -6.385 -13.476 11.274 1.00 97.56 163 LEU A O 1
ATOM 1238 N N . ILE A 1 164 ? -5.391 -12.757 9.382 1.00 96.25 164 ILE A N 1
ATOM 1239 C CA . ILE A 1 164 ? -4.018 -12.869 9.884 1.00 96.25 164 ILE A CA 1
ATOM 1240 C C . ILE A 1 164 ? -3.819 -11.936 11.079 1.00 96.25 164 ILE A C 1
ATOM 1242 O O . ILE A 1 164 ? -3.286 -12.361 12.098 1.00 96.25 164 ILE A O 1
ATOM 1246 N N . ASN A 1 165 ? -4.281 -10.690 10.996 1.00 93.06 165 ASN A N 1
ATOM 1247 C CA . ASN A 1 165 ? -4.080 -9.712 12.054 1.00 93.06 165 ASN A CA 1
ATOM 1248 C C . ASN A 1 165 ? -4.853 -10.092 13.328 1.00 93.06 165 ASN A C 1
ATOM 1250 O O . ASN A 1 165 ? -4.260 -10.226 14.392 1.00 93.06 165 ASN A O 1
ATOM 1254 N N . PHE A 1 166 ? -6.158 -10.355 13.227 1.00 93.06 166 PHE A N 1
ATOM 1255 C CA . PHE A 1 166 ? -7.000 -10.622 14.399 1.00 93.06 166 PHE A CA 1
ATOM 1256 C C . PHE A 1 166 ? -6.736 -12.004 15.004 1.00 93.06 166 PHE A C 1
ATOM 1258 O O . PHE A 1 166 ? -6.557 -12.130 16.216 1.00 93.06 166 PHE A O 1
ATOM 1265 N N . TYR A 1 167 ? -6.681 -13.046 14.175 1.00 94.75 167 TYR A N 1
ATOM 1266 C CA . TYR A 1 167 ? -6.626 -14.428 14.656 1.00 94.75 167 TYR A CA 1
ATOM 1267 C C . TYR A 1 167 ? -5.230 -15.046 14.589 1.00 94.75 167 TYR A C 1
ATOM 1269 O O . TYR A 1 167 ? -4.953 -15.974 15.347 1.00 94.75 167 TYR A O 1
ATOM 1277 N N . GLY A 1 168 ? -4.357 -14.549 13.711 1.00 93.75 168 GLY A N 1
ATOM 1278 C CA . GLY A 1 168 ? -2.974 -15.015 13.588 1.00 93.75 168 GLY A CA 1
ATOM 1279 C C . GLY A 1 168 ? -1.988 -14.261 14.480 1.00 93.75 168 GLY A C 1
ATOM 1280 O O . GLY A 1 168 ? -1.070 -14.878 15.008 1.00 93.75 168 GLY A O 1
ATOM 1281 N N . ILE A 1 169 ? -2.183 -12.955 14.684 1.00 92.50 169 ILE A N 1
ATOM 1282 C CA . ILE A 1 169 ? -1.264 -12.111 15.461 1.00 92.50 169 ILE A CA 1
ATOM 1283 C C . ILE A 1 169 ? -1.889 -11.751 16.807 1.00 92.50 169 ILE A C 1
ATOM 1285 O O . ILE A 1 169 ? -1.425 -12.216 17.845 1.00 92.50 169 ILE A O 1
ATOM 1289 N N . ILE A 1 170 ? -2.966 -10.964 16.808 1.00 91.31 170 ILE A N 1
ATOM 1290 C CA . ILE A 1 170 ? -3.516 -10.329 18.014 1.00 91.31 170 ILE A CA 1
ATOM 1291 C C . ILE A 1 170 ? -3.988 -11.361 19.037 1.00 91.31 170 ILE A C 1
ATOM 1293 O O . ILE A 1 170 ? -3.651 -11.236 20.213 1.00 91.31 170 ILE A O 1
ATOM 1297 N N . ARG A 1 171 ? -4.682 -12.420 18.595 1.00 94.62 171 ARG A N 1
ATOM 1298 C CA . ARG A 1 171 ? -5.161 -13.507 19.466 1.00 94.62 171 ARG A CA 1
ATOM 1299 C C . ARG A 1 171 ? -4.069 -14.147 20.330 1.00 94.62 171 ARG A C 1
ATOM 1301 O O . ARG A 1 171 ? -4.387 -14.678 21.387 1.00 94.62 171 ARG A O 1
ATOM 1308 N N . TRP A 1 172 ? -2.814 -14.116 19.890 1.00 94.31 172 TRP A N 1
ATOM 1309 C CA . TRP A 1 172 ? -1.689 -14.744 20.589 1.00 94.31 172 TRP A CA 1
ATOM 1310 C C . TRP A 1 172 ? -0.774 -13.700 21.219 1.00 94.31 172 TRP A C 1
ATOM 1312 O O . TRP A 1 172 ? -0.394 -13.824 22.380 1.00 94.31 172 TRP A O 1
ATOM 1322 N N . ALA A 1 173 ? -0.450 -12.650 20.465 1.00 90.94 173 ALA A N 1
ATOM 1323 C CA . ALA A 1 173 ? 0.494 -11.623 20.873 1.00 90.94 173 ALA A CA 1
ATOM 1324 C C . ALA A 1 173 ? -0.038 -10.769 22.028 1.00 90.94 173 ALA A C 1
ATOM 1326 O O . ALA A 1 173 ? 0.714 -10.493 22.958 1.00 90.94 173 ALA A O 1
ATOM 1327 N N . GLN A 1 174 ? -1.317 -10.373 22.007 1.00 89.25 174 GLN A N 1
ATOM 1328 C CA . GLN A 1 174 ? -1.874 -9.517 23.058 1.00 89.25 174 GLN A CA 1
ATOM 1329 C C . GLN A 1 174 ? -1.907 -10.230 24.427 1.00 89.25 174 GLN A C 1
ATOM 1331 O O . GLN A 1 174 ? -1.309 -9.692 25.365 1.00 89.25 174 GLN A O 1
ATOM 1336 N N . PRO A 1 175 ? -2.454 -11.460 24.555 1.00 92.31 175 PRO A N 1
ATOM 1337 C CA . PRO A 1 175 ? -2.400 -12.186 25.822 1.00 92.31 175 PRO A CA 1
ATOM 1338 C C . PRO A 1 175 ? -0.973 -12.448 26.309 1.00 92.31 175 PRO A C 1
ATOM 1340 O O . PRO A 1 175 ? -0.713 -12.351 27.505 1.00 92.31 175 PRO A O 1
ATOM 1343 N N . LEU A 1 176 ? -0.051 -12.770 25.394 1.00 93.12 176 LEU A N 1
ATOM 1344 C CA . LEU A 1 176 ? 1.326 -13.121 25.741 1.00 93.12 176 LEU A CA 1
ATOM 1345 C C . LEU A 1 176 ? 2.143 -11.918 26.230 1.00 93.12 176 LEU A C 1
ATOM 1347 O O . LEU A 1 176 ? 2.933 -12.061 27.158 1.00 93.12 176 LEU A O 1
ATOM 1351 N N . LEU A 1 177 ? 1.986 -10.753 25.599 1.00 89.69 177 LEU A N 1
ATOM 1352 C CA . LEU A 1 177 ? 2.812 -9.578 25.892 1.00 89.69 177 LEU A CA 1
ATOM 1353 C C . LEU A 1 177 ? 2.265 -8.735 27.052 1.00 89.69 177 LEU A C 1
ATOM 1355 O O . LEU A 1 177 ? 3.037 -8.058 27.724 1.00 89.69 177 LEU A O 1
ATOM 1359 N N . ILE A 1 178 ? 0.946 -8.738 27.266 1.00 89.88 178 ILE A N 1
ATOM 1360 C CA . ILE A 1 178 ? 0.268 -7.707 28.075 1.00 89.88 178 ILE A CA 1
ATOM 1361 C C . ILE A 1 178 ? -0.916 -8.255 28.878 1.00 89.88 178 ILE A C 1
ATOM 1363 O O . ILE A 1 178 ? -1.459 -7.552 29.731 1.00 89.88 178 ILE A O 1
ATOM 1367 N N . GLY A 1 179 ? -1.319 -9.501 28.618 1.00 90.38 179 GLY A N 1
ATOM 1368 C CA . GLY A 1 179 ? -2.562 -10.080 29.117 1.00 90.38 179 GLY A CA 1
ATOM 1369 C C . GLY A 1 179 ? -3.784 -9.653 28.297 1.00 90.38 179 GLY A C 1
ATOM 1370 O O . GLY A 1 179 ? -3.702 -8.774 27.447 1.00 90.38 179 GLY A O 1
ATOM 1371 N N . GLY A 1 180 ? -4.923 -10.303 28.550 1.00 88.94 180 GLY A N 1
ATOM 1372 C CA . GLY A 1 180 ? -6.219 -9.942 27.965 1.00 88.94 180 GLY A CA 1
ATOM 1373 C C . GLY A 1 180 ? -6.370 -10.176 26.454 1.00 88.94 180 GLY A C 1
ATOM 1374 O O . GLY A 1 180 ? -5.470 -10.624 25.755 1.00 88.94 180 GLY A O 1
ATOM 1375 N N . ASP A 1 181 ? -7.573 -9.893 25.965 1.00 91.19 181 ASP A N 1
ATOM 1376 C CA . ASP A 1 181 ? -8.054 -10.095 24.588 1.00 91.19 181 ASP A CA 1
ATOM 1377 C C . ASP A 1 181 ? -9.028 -8.968 24.175 1.00 91.19 181 ASP A C 1
ATOM 1379 O O . ASP A 1 181 ? -10.006 -9.175 23.450 1.00 91.19 181 ASP A O 1
ATOM 1383 N N . TRP A 1 182 ? -8.786 -7.754 24.684 1.00 88.50 182 TRP A N 1
ATOM 1384 C CA . TRP A 1 182 ? -9.703 -6.617 24.558 1.00 88.50 182 TRP A CA 1
ATOM 1385 C C . TRP A 1 182 ? -10.006 -6.256 23.102 1.00 88.50 182 TRP A C 1
ATOM 1387 O O . TRP A 1 182 ? -11.145 -5.932 22.783 1.00 88.50 182 TRP A O 1
ATOM 1397 N N . ILE A 1 183 ? -9.030 -6.366 22.192 1.00 86.06 183 ILE A N 1
ATOM 1398 C CA . ILE A 1 183 ? -9.242 -6.032 20.773 1.00 86.06 183 ILE A CA 1
ATOM 1399 C C . ILE A 1 183 ? -10.311 -6.941 20.147 1.00 86.06 183 ILE A C 1
ATOM 1401 O O . ILE A 1 183 ? -11.153 -6.468 19.383 1.00 86.06 183 ILE A O 1
ATOM 1405 N N . LEU A 1 184 ? -10.303 -8.234 20.486 1.00 89.44 184 LEU A N 1
ATOM 1406 C CA . LEU A 1 184 ? -11.255 -9.211 19.951 1.00 89.44 184 LEU A CA 1
ATOM 1407 C C . LEU A 1 184 ? -12.657 -9.059 20.552 1.00 89.44 184 LEU A C 1
ATOM 1409 O O . LEU A 1 184 ? -13.634 -9.395 19.886 1.00 89.44 184 LEU A O 1
ATOM 1413 N N . ARG A 1 185 ? -12.759 -8.563 21.791 1.00 90.31 185 ARG A N 1
ATOM 1414 C CA . ARG A 1 185 ? -14.040 -8.361 22.484 1.00 90.31 185 ARG A CA 1
ATOM 1415 C C . ARG A 1 185 ? -14.707 -7.030 22.148 1.00 90.31 185 ARG A C 1
ATOM 1417 O O . ARG A 1 185 ? -15.920 -6.987 21.972 1.00 90.31 185 ARG A O 1
ATOM 1424 N N . GLU A 1 186 ? -13.931 -5.954 22.057 1.00 89.00 186 GLU A N 1
ATOM 1425 C CA . GLU A 1 186 ? -14.472 -4.592 21.978 1.00 89.00 186 GLU A CA 1
ATOM 1426 C C . GLU A 1 186 ? -14.805 -4.142 20.551 1.00 89.00 186 GLU A C 1
ATOM 1428 O O . GLU A 1 186 ? -15.704 -3.311 20.344 1.00 89.00 186 GLU A O 1
ATOM 1433 N N . ILE A 1 187 ? -14.093 -4.673 19.550 1.00 87.81 187 ILE A N 1
ATOM 1434 C CA . ILE A 1 187 ? -14.285 -4.295 18.148 1.00 87.81 187 ILE A CA 1
ATOM 1435 C C . ILE A 1 187 ? -15.359 -5.189 17.518 1.00 87.81 187 ILE A C 1
ATOM 1437 O O . ILE A 1 187 ? -15.145 -6.394 17.371 1.00 87.81 187 ILE A O 1
ATOM 1441 N N . PRO A 1 188 ? -16.492 -4.625 17.057 1.00 89.81 188 PRO A N 1
ATOM 1442 C CA . PRO A 1 188 ? -17.491 -5.403 16.339 1.00 89.81 188 PRO A CA 1
ATOM 1443 C C . PRO A 1 188 ? -16.898 -5.994 15.055 1.00 89.81 188 PRO A C 1
ATOM 1445 O O . PRO A 1 188 ? -16.352 -5.267 14.222 1.00 89.81 188 PRO A O 1
ATOM 1448 N N . ILE A 1 189 ? -17.064 -7.305 14.863 1.00 92.69 189 ILE A N 1
ATOM 1449 C CA . ILE A 1 189 ? -16.531 -8.038 13.703 1.00 92.69 189 ILE A CA 1
ATOM 1450 C C . ILE A 1 189 ? -16.899 -7.377 12.360 1.00 92.69 189 ILE A C 1
ATOM 1452 O O . ILE A 1 189 ? -15.996 -7.208 11.539 1.00 92.69 189 ILE A O 1
ATOM 1456 N N . PRO A 1 190 ? -18.153 -6.935 12.108 1.00 93.38 190 PRO A N 1
ATOM 1457 C CA . PRO A 1 190 ? -18.498 -6.314 10.828 1.00 93.38 190 PRO A CA 1
ATOM 1458 C C . PRO A 1 190 ? -17.702 -5.037 10.546 1.00 93.38 190 PRO A C 1
ATOM 1460 O O . PRO A 1 190 ? -17.293 -4.810 9.410 1.00 93.38 190 PRO A O 1
ATOM 1463 N N . VAL A 1 191 ? -17.439 -4.232 11.582 1.00 91.19 191 VAL A N 1
ATOM 1464 C CA . VAL A 1 191 ? -16.638 -3.006 11.464 1.00 91.19 191 VAL A CA 1
ATOM 1465 C C . VAL A 1 191 ? -15.191 -3.370 11.151 1.00 91.19 191 VAL A C 1
ATOM 1467 O O . VAL A 1 191 ? -14.628 -2.835 10.203 1.00 91.19 191 VAL A O 1
ATOM 1470 N N . ALA A 1 192 ? -14.615 -4.343 11.866 1.00 92.12 192 ALA A N 1
ATOM 1471 C CA . ALA A 1 192 ? -13.258 -4.815 11.598 1.00 92.12 192 ALA A CA 1
ATOM 1472 C C . ALA A 1 192 ? -13.096 -5.304 10.148 1.00 92.12 192 ALA A C 1
ATOM 1474 O O . ALA A 1 192 ? -12.167 -4.880 9.461 1.00 92.12 192 ALA A O 1
ATOM 1475 N N . VAL A 1 193 ? -14.011 -6.146 9.659 1.00 96.12 193 VAL A N 1
ATOM 1476 C CA . VAL A 1 193 ? -13.981 -6.656 8.278 1.00 96.12 193 VAL A CA 1
ATOM 1477 C C . VAL A 1 193 ? -14.110 -5.514 7.269 1.00 96.12 193 VAL A C 1
ATOM 1479 O O . VAL A 1 193 ? -13.286 -5.406 6.359 1.00 96.12 193 VAL A O 1
ATOM 1482 N N . ALA A 1 194 ? -15.101 -4.633 7.442 1.00 96.31 194 ALA A N 1
ATOM 1483 C CA . ALA A 1 194 ? -15.337 -3.509 6.538 1.00 96.31 194 ALA A CA 1
ATOM 1484 C C . ALA A 1 194 ? -14.117 -2.582 6.444 1.00 96.31 194 ALA A C 1
ATOM 1486 O O . ALA A 1 194 ? -13.707 -2.200 5.353 1.00 96.31 194 ALA A O 1
ATOM 1487 N N . THR A 1 195 ? -13.469 -2.300 7.568 1.00 95.25 195 THR A N 1
ATOM 1488 C CA . THR A 1 195 ? -12.258 -1.478 7.643 1.00 95.25 195 THR A CA 1
ATOM 1489 C C . THR A 1 195 ? -11.093 -2.038 6.822 1.00 95.25 195 THR A C 1
ATOM 1491 O O . THR A 1 195 ? -10.384 -1.275 6.157 1.00 95.25 195 THR A O 1
ATOM 1494 N N . HIS A 1 196 ? -10.903 -3.361 6.819 1.00 97.50 196 HIS A N 1
ATOM 1495 C CA . HIS A 1 196 ? -9.859 -4.008 6.017 1.00 97.50 196 HIS A CA 1
ATOM 1496 C C . HIS A 1 196 ? -10.234 -4.098 4.533 1.00 97.50 196 HIS A C 1
ATOM 1498 O O . HIS A 1 196 ? -9.360 -4.007 3.669 1.00 97.50 196 HIS A O 1
ATOM 1504 N N . LEU A 1 197 ? -11.527 -4.224 4.218 1.00 98.44 197 LEU A N 1
ATOM 1505 C CA . LEU A 1 197 ? -12.014 -4.115 2.844 1.00 98.44 197 LEU A CA 1
ATOM 1506 C C . LEU A 1 197 ? -11.777 -2.708 2.290 1.00 98.44 197 LEU A C 1
ATOM 1508 O O . LEU A 1 197 ? -11.198 -2.578 1.217 1.00 98.44 197 LEU A O 1
ATOM 1512 N N . VAL A 1 198 ? -12.120 -1.660 3.047 1.00 98.38 198 VAL A N 1
ATOM 1513 C CA . VAL A 1 198 ? -11.863 -0.259 2.670 1.00 98.38 198 VAL A CA 1
ATOM 1514 C C . VAL A 1 198 ? -10.374 -0.019 2.425 1.00 98.38 198 VAL A C 1
ATOM 1516 O O . VAL A 1 198 ? -10.016 0.621 1.435 1.00 98.38 198 VAL A O 1
ATOM 1519 N N . PHE A 1 199 ? -9.499 -0.574 3.268 1.00 98.50 199 PHE A N 1
ATOM 1520 C CA . PHE A 1 199 ? -8.055 -0.534 3.036 1.00 98.50 199 PHE A CA 1
ATOM 1521 C C . PHE A 1 199 ? -7.681 -1.169 1.685 1.00 98.50 199 PHE A C 1
ATOM 1523 O O . PHE A 1 199 ? -7.050 -0.523 0.847 1.00 98.50 199 PHE A O 1
ATOM 1530 N N . GLY A 1 200 ? -8.120 -2.407 1.430 1.00 98.50 200 GLY A N 1
ATOM 1531 C CA . GLY A 1 200 ? -7.817 -3.121 0.187 1.00 98.50 200 GLY A CA 1
ATOM 1532 C C . GLY A 1 200 ? -8.375 -2.439 -1.066 1.00 98.50 200 GLY A C 1
ATOM 1533 O O . GLY A 1 200 ? -7.694 -2.350 -2.088 1.00 98.50 200 GLY A O 1
ATOM 1534 N N . TRP A 1 201 ? -9.590 -1.897 -0.991 1.00 98.75 201 TRP A N 1
ATOM 1535 C CA . TRP A 1 201 ? -10.208 -1.147 -2.084 1.00 98.75 201 TRP A CA 1
ATOM 1536 C C . TRP A 1 201 ? -9.488 0.172 -2.347 1.00 98.75 201 TRP A C 1
ATOM 1538 O O . TRP A 1 201 ? -9.281 0.529 -3.504 1.00 98.75 201 TRP A O 1
ATOM 1548 N N . THR A 1 202 ? -9.034 0.863 -1.300 1.00 98.69 202 THR A N 1
ATOM 1549 C CA . THR A 1 202 ? -8.236 2.084 -1.462 1.00 98.69 202 THR A CA 1
ATOM 1550 C C . THR A 1 202 ? -6.901 1.771 -2.140 1.00 98.69 202 THR A C 1
ATOM 1552 O O . THR A 1 202 ? -6.535 2.445 -3.102 1.00 98.69 202 THR A O 1
ATOM 1555 N N . MET A 1 203 ? -6.219 0.691 -1.737 1.00 98.56 203 MET A N 1
ATOM 1556 C CA . MET A 1 203 ? -5.009 0.211 -2.421 1.00 98.56 203 MET A CA 1
ATOM 1557 C C . MET A 1 203 ? -5.261 -0.086 -3.901 1.00 98.56 203 MET A C 1
ATOM 1559 O O . MET A 1 203 ? -4.469 0.306 -4.758 1.00 98.56 203 MET A O 1
ATOM 1563 N N . LEU A 1 204 ? -6.378 -0.740 -4.229 1.00 98.44 204 LEU A N 1
ATOM 1564 C CA . LEU A 1 204 ? -6.759 -0.996 -5.615 1.00 98.44 204 LEU A CA 1
ATOM 1565 C C . LEU A 1 204 ? -6.952 0.300 -6.405 1.00 98.44 204 LEU A C 1
ATOM 1567 O O . LEU A 1 204 ? -6.386 0.431 -7.493 1.00 98.44 204 LEU A O 1
ATOM 1571 N N . LEU A 1 205 ? -7.732 1.241 -5.873 1.00 98.31 205 LEU A N 1
ATOM 1572 C CA . LEU A 1 205 ? -8.020 2.506 -6.544 1.00 98.31 205 LEU A CA 1
ATOM 1573 C C . LEU A 1 205 ? -6.737 3.300 -6.792 1.00 98.31 205 LEU A C 1
ATOM 1575 O O . LEU A 1 205 ? -6.541 3.794 -7.897 1.00 98.31 205 LEU A O 1
ATOM 1579 N N . LEU A 1 206 ? -5.822 3.346 -5.823 1.00 97.94 206 LEU A N 1
ATOM 1580 C CA . LEU A 1 206 ? -4.577 4.111 -5.929 1.00 97.94 206 LEU A CA 1
ATOM 1581 C C . LEU A 1 206 ? -3.439 3.371 -6.647 1.00 97.94 206 LEU A C 1
ATOM 1583 O O . LEU A 1 206 ? -2.453 3.993 -7.034 1.00 97.94 206 LEU A O 1
ATOM 1587 N N . SER A 1 207 ? -3.560 2.063 -6.886 1.00 96.25 207 SER A N 1
ATOM 1588 C CA . SER A 1 207 ? -2.489 1.241 -7.482 1.00 96.25 207 SER A CA 1
ATOM 1589 C C . SER A 1 207 ? -1.968 1.749 -8.834 1.00 96.25 207 SER A C 1
ATOM 1591 O O . SER A 1 207 ? -0.827 1.473 -9.201 1.00 96.25 207 SER A O 1
ATOM 1593 N N . HIS A 1 208 ? -2.772 2.502 -9.590 1.00 95.56 208 HIS A N 1
ATOM 1594 C CA . HIS A 1 208 ? -2.339 3.083 -10.859 1.00 95.56 208 HIS A CA 1
ATOM 1595 C C . HIS A 1 208 ? -1.340 4.241 -10.686 1.00 95.56 208 HIS A C 1
ATOM 1597 O O . HIS A 1 208 ? -0.518 4.440 -11.576 1.00 95.56 208 HIS A O 1
ATOM 1603 N N . TRP A 1 209 ? -1.356 4.945 -9.546 1.00 96.88 209 TRP A N 1
ATOM 1604 C CA . TRP A 1 209 ? -0.392 6.008 -9.222 1.00 96.88 209 TRP A CA 1
ATOM 1605 C C . TRP A 1 209 ? 0.997 5.457 -8.894 1.00 96.88 209 TRP A C 1
ATOM 1607 O O . TRP A 1 209 ? 1.993 6.143 -9.084 1.00 96.88 209 TRP A O 1
ATOM 1617 N N . GLY A 1 210 ? 1.077 4.207 -8.433 1.00 95.00 210 GLY A N 1
ATOM 1618 C CA . GLY A 1 210 ? 2.334 3.535 -8.105 1.00 95.00 210 GLY A CA 1
ATOM 1619 C C . GLY A 1 210 ? 2.913 2.697 -9.246 1.00 95.00 210 GLY A C 1
ATOM 1620 O O . GLY A 1 210 ? 3.592 1.709 -8.964 1.00 95.00 210 GLY A O 1
ATOM 1621 N N . ARG A 1 211 ? 2.585 2.995 -10.511 1.00 95.12 211 ARG A N 1
ATOM 1622 C CA . ARG A 1 211 ? 3.108 2.267 -11.679 1.00 95.12 211 ARG A CA 1
ATOM 1623 C C . ARG A 1 211 ? 4.466 2.824 -12.096 1.00 95.12 211 ARG A C 1
ATOM 1625 O O . ARG A 1 211 ? 4.595 4.010 -12.376 1.00 95.12 211 ARG A O 1
ATOM 1632 N N . PHE A 1 212 ? 5.454 1.940 -12.200 1.00 94.38 212 PHE A N 1
ATOM 1633 C CA . PHE A 1 212 ? 6.757 2.291 -12.752 1.00 94.38 212 PHE A CA 1
ATOM 1634 C C . PHE A 1 212 ? 6.672 2.401 -14.278 1.00 94.38 212 PHE A C 1
ATOM 1636 O O . PHE A 1 212 ? 6.220 1.460 -14.934 1.00 94.38 212 PHE A O 1
ATOM 1643 N N . VAL A 1 213 ? 7.130 3.522 -14.835 1.00 91.44 213 VAL A N 1
ATOM 1644 C CA . VAL A 1 213 ? 7.287 3.715 -16.282 1.00 91.44 213 VAL A CA 1
ATOM 1645 C C . VAL A 1 213 ? 8.786 3.747 -16.583 1.00 91.44 213 VAL A C 1
ATOM 1647 O O . VAL A 1 213 ? 9.455 4.691 -16.156 1.00 91.44 213 VAL A O 1
ATOM 1650 N N . PRO A 1 214 ? 9.344 2.732 -17.268 1.00 88.44 214 PRO A N 1
ATOM 1651 C CA . PRO A 1 214 ? 10.763 2.725 -17.593 1.00 88.44 214 PRO A CA 1
ATOM 1652 C C . PRO A 1 214 ? 11.100 3.879 -18.557 1.00 88.44 214 PRO A C 1
ATOM 1654 O O . PRO A 1 214 ? 10.300 4.173 -19.451 1.00 88.44 214 PRO A O 1
ATOM 1657 N N . PRO A 1 215 ? 12.280 4.519 -18.432 1.00 83.25 215 PRO A N 1
ATOM 1658 C CA . PRO A 1 215 ? 12.665 5.660 -19.272 1.00 83.25 215 PRO A CA 1
ATOM 1659 C C . PRO A 1 215 ? 12.642 5.379 -20.781 1.00 83.25 215 PRO A C 1
ATOM 1661 O O . PRO A 1 215 ? 12.384 6.274 -21.579 1.00 83.25 215 PRO A O 1
ATOM 1664 N N . SER A 1 216 ? 12.882 4.134 -21.194 1.00 77.56 216 SER A N 1
ATOM 1665 C CA . SER A 1 216 ? 12.839 3.713 -22.598 1.00 77.56 216 SER A CA 1
ATOM 1666 C C . SER A 1 216 ? 11.426 3.755 -23.198 1.00 77.56 216 SER A C 1
ATOM 1668 O O . SER A 1 216 ? 11.282 3.989 -24.396 1.00 77.56 216 SER A O 1
ATOM 1670 N N . ALA A 1 217 ? 10.375 3.609 -22.383 1.00 67.75 217 ALA A N 1
ATOM 1671 C CA . ALA A 1 217 ? 8.990 3.632 -22.853 1.00 67.75 217 ALA A CA 1
ATOM 1672 C C . ALA A 1 217 ? 8.482 5.044 -23.203 1.00 67.75 217 ALA A C 1
ATOM 1674 O O . ALA A 1 217 ? 7.528 5.168 -23.969 1.00 67.75 217 ALA A O 1
ATOM 1675 N N . SER A 1 218 ? 9.101 6.109 -22.678 1.00 65.06 218 SER A N 1
ATOM 1676 C CA . SER A 1 218 ? 8.644 7.487 -22.916 1.00 65.06 218 SER A CA 1
ATOM 1677 C C . SER A 1 218 ? 9.110 8.055 -24.261 1.00 65.06 218 SER A C 1
ATOM 1679 O O . SER A 1 218 ? 8.372 8.813 -24.888 1.00 65.06 218 SER A O 1
ATOM 1681 N N . LYS A 1 219 ? 10.291 7.651 -24.752 1.00 69.31 219 LYS A N 1
ATOM 1682 C CA . LYS A 1 219 ? 10.857 8.143 -26.024 1.00 69.31 219 LYS A CA 1
ATOM 1683 C C . LYS A 1 219 ? 10.048 7.712 -27.258 1.00 69.31 219 LYS A C 1
ATOM 1685 O O . LYS A 1 219 ? 10.077 8.407 -28.264 1.00 69.31 219 LYS A O 1
ATOM 1690 N N . GLY A 1 220 ? 9.306 6.605 -27.179 1.00 62.16 220 GLY A N 1
ATOM 1691 C CA . GLY A 1 220 ? 8.503 6.078 -28.291 1.00 62.16 220 GLY A CA 1
ATOM 1692 C C . GLY A 1 220 ? 7.085 6.650 -28.428 1.00 62.16 220 GLY A C 1
ATOM 1693 O O . GLY A 1 220 ? 6.421 6.328 -29.403 1.00 62.16 220 GLY A O 1
ATOM 1694 N N . GLN A 1 221 ? 6.598 7.456 -27.474 1.00 56.28 221 GLN A N 1
ATOM 1695 C CA . GLN A 1 221 ? 5.242 8.044 -27.518 1.00 56.28 221 GLN A CA 1
ATOM 1696 C C . GLN A 1 221 ? 5.219 9.523 -27.934 1.00 56.28 221 GLN A C 1
ATOM 1698 O O . GLN A 1 221 ? 4.143 10.087 -28.106 1.00 56.28 221 GLN A O 1
ATOM 1703 N N . ALA A 1 222 ? 6.386 10.157 -28.070 1.00 55.12 222 ALA A N 1
ATOM 1704 C CA . ALA A 1 222 ? 6.518 11.571 -28.426 1.00 55.12 222 ALA A CA 1
ATOM 1705 C C . ALA A 1 222 ? 6.893 11.810 -29.905 1.00 55.12 222 ALA A C 1
ATOM 1707 O O . ALA A 1 222 ? 7.174 12.951 -30.272 1.00 55.12 222 ALA A O 1
ATOM 1708 N N . ALA A 1 223 ? 6.912 10.756 -30.727 1.00 49.44 223 ALA A N 1
ATOM 1709 C CA . ALA A 1 223 ? 7.130 10.804 -32.175 1.00 49.44 223 ALA A CA 1
ATOM 1710 C C . ALA A 1 223 ? 5.872 10.315 -32.901 1.00 49.44 223 ALA A C 1
ATOM 1712 O O . ALA A 1 223 ? 5.551 10.898 -33.959 1.00 49.44 223 ALA A O 1
#

Sequence (223 aa):
MTQSQKAINLSDMDRPERDRKLSEIRELRARIAALEADIGRDEAEASWAPQGYYTAYYVVAGMVLGTVAAAASLLFNIIGAVLTGKPALMLISVYLTFPLGEKALSMDAAQNGFILAAGCGAYLLTGMFGGIPFHLILSRYFANDAFVKRFVVASIMGIGVWLINFYGIIRWAQPLLIGGDWILREIPIPVAVATHLVFGWTMLLLSHWGRFVPPSASKGQAA

pLDDT: mean 90.31, std 10.08, range [44.31, 98.75]

Secondary structure (DSSP, 8-state):
---------TTSS-HHHHHHHHHHHHHHHHHHHHHHHHHHHHHHHHHHS--S--HHHHHHHHHHHHHHHHHHHHHHHHHHHHHTTS-TTHHHHHHHHHHHTTHHHHS-TTT-HHHHHHHHHHHHHHHHHHHHHHHHHHHHHSTTS-HHHHHHHHHHHHHHHHHIIIIIIIHHHHHHHHS--HHHHHS-HHHHHHHHHHHHHHHHHHTTTT----HHHHHTS--

Foldseek 3Di:
DDPPPPPDDLVPDDPVVSVVVVVVVVVVVVVVVVVVVVVVVVVVVLVVFDPDDDLVLLLQLLLVLLLVLLVQLLVLQLVVCVVVVHHSCQVLLLQCCLVVNPVSNVDPCVVPVVSVVVSSVVSSNVSSNLSSVLLCCCVVPPVPPDLVVLLVVLLVSLVVCLCCPLPVDLVPSSCVPHRDNCSVVPDDPVSSSVSSSSSSVSSSVCSVVSDDDTPVNVVVPVD